Protein AF-A0A453IQ39-F1 (afdb_monomer_lite)

Secondary structure (DSSP, 8-state):
----------------------PPPPPPPP--------------PPPPPPPPPPHHHHHHHHTS-------------TTSS-----HHHHHHHTTS--SSHHHHHHHHHHHHHHHHHHHHS-HHHHHHHHHH-HHHHHHHHHHHHHSPPTTTSS---SS-----SSSSHHHHHHHHHHHHHHHH-SS-TTPPTTTSPPHHHHHHHHHHTTTT-HHHHHHHHHHHTTT-HHHHHHHHHHHHHH-TTHHHHHHHHHHHHHHHHHHHHHHHHHHHHHHHS--S-HHHHHHHHHHT--

Foldseek 3Di:
DDDDDDDDDDDDDDDDDDDDDDDDDDDDDDPPPPPPDDPDDDDDDDDDPDPDAPLLVVVVVVPDDPPPDDDDDPDDDPPLQAAADDLQLQCLQQVNDDPPLVVSQVNLVSLLVSLVVLLPDQLLVVVVSLQPPVRVLNNLVRCLRNHDFPPNDPDCDPDNDRVRSHPCVVVSVVSSLSSLLSLLDQDDDPHDVPSGDDLVVSLVSCVVSVSPALSSLVSLCRHQCPPPVPSNVVSVVSNCVSPVCSVVVCVVSVVVVVVVVVVVVVVVVVVVCVVVDPDPCPVVVVVVVVVVVD

Organism: Aegilops tauschii subsp. strangulata (NCBI:txid200361)

InterPro domains:
  IPR052586 Activating signal cointegrator 1 complex subunit 2 [PTHR21494] (29-294)

pLDDT: mean 71.98, std 23.49, range [29.92, 97.69]

Radius of gyration: 32.04 Å; chains: 1; bounding box: 100×38×101 Å

Sequence (294 aa):
MSSAPPAHQSKPSYQRRPPNSGPRQQPPPQQHQQQRYVPKSAAPSAPKPSPPPPLTTALRSSAAPSASGAGSSSGGGAADGFVFYLPHDEAVAAGLGGLDAQESQAVVDLLNDALASLLRAKPREFWRQVAQNASLHAFLDSYLQFRHRWYDLPHRGPKGTVAGLVVGELELCRRVFMVLYRISSNKDPGSGPGESLSTKEHTALLQEKRLLDLPKLLDICAIYGHDNGELTSSLVTNAIVVQPNLLDGINTVLPQFLDIFHTMQDRCMDSLQVLSSPGPNVSGHTQLQKDFSE

Structure (mmCIF, N/CA/C/O backbone):
data_AF-A0A453IQ39-F1
#
_entry.id   AF-A0A453IQ39-F1
#
loop_
_atom_site.group_PDB
_atom_site.id
_atom_site.type_symbol
_atom_site.label_atom_id
_atom_site.label_alt_id
_atom_site.label_comp_id
_atom_site.label_asym_id
_atom_site.label_entity_id
_atom_site.label_seq_id
_atom_site.pdbx_PDB_ins_code
_atom_site.Cartn_x
_atom_site.Cartn_y
_atom_site.Cartn_z
_atom_site.occupancy
_atom_site.B_iso_or_equiv
_atom_site.auth_seq_id
_atom_site.auth_comp_id
_atom_site.auth_asym_id
_atom_site.auth_atom_id
_atom_site.pdbx_PDB_model_num
ATOM 1 N N . MET A 1 1 ? -55.364 -2.284 -46.562 1.00 36.66 1 MET A N 1
ATOM 2 C CA . MET A 1 1 ? -56.033 -2.539 -47.857 1.00 36.66 1 MET A CA 1
ATOM 3 C C . MET A 1 1 ? -54.961 -2.285 -48.917 1.00 36.66 1 MET A C 1
ATOM 5 O O . MET A 1 1 ? -54.386 -1.210 -48.870 1.00 36.66 1 MET A O 1
ATOM 9 N N . SER A 1 2 ? -54.391 -3.309 -49.566 1.00 36.09 2 SER A N 1
ATOM 10 C CA . SER A 1 2 ? -54.941 -4.044 -50.735 1.00 36.09 2 SER A CA 1
ATOM 11 C C . SER A 1 2 ? -54.769 -3.231 -52.035 1.00 36.09 2 SER A C 1
ATOM 13 O O . SER A 1 2 ? -55.223 -2.096 -52.049 1.00 36.09 2 SER A O 1
ATOM 15 N N . SER A 1 3 ? -54.164 -3.697 -53.142 1.00 35.47 3 SER A N 1
ATOM 16 C CA . SER A 1 3 ? -53.503 -4.983 -53.493 1.00 35.47 3 SER A CA 1
ATOM 17 C C . SER A 1 3 ? -52.546 -4.796 -54.713 1.00 35.47 3 SER A C 1
ATOM 19 O O . SER A 1 3 ? -52.416 -3.684 -55.213 1.00 35.47 3 SER A O 1
ATOM 21 N N . ALA A 1 4 ? -51.907 -5.868 -55.214 1.00 35.62 4 ALA A N 1
ATOM 22 C CA . ALA A 1 4 ? -51.104 -5.955 -56.465 1.00 35.62 4 ALA A CA 1
ATOM 23 C C . ALA A 1 4 ? -51.461 -7.263 -57.239 1.00 35.62 4 ALA A C 1
ATOM 25 O O . ALA A 1 4 ? -52.259 -8.022 -56.675 1.00 35.62 4 ALA A O 1
ATOM 26 N N . PRO A 1 5 ? -50.888 -7.642 -58.423 1.00 65.94 5 PRO A N 1
ATOM 27 C CA . PRO A 1 5 ? -50.048 -6.944 -59.431 1.00 65.94 5 PRO A CA 1
ATOM 28 C C . PRO A 1 5 ? -50.929 -6.562 -60.670 1.00 65.94 5 PRO A C 1
ATOM 30 O O . PRO A 1 5 ? -51.949 -5.950 -60.351 1.00 65.94 5 PRO A O 1
ATOM 33 N N . PRO A 1 6 ? -50.709 -6.851 -62.002 1.00 50.41 6 PRO A N 1
ATOM 34 C CA . PRO A 1 6 ? -49.596 -7.406 -62.851 1.00 50.41 6 PRO A CA 1
ATOM 35 C C . PRO A 1 6 ? -48.625 -6.312 -63.392 1.00 50.41 6 PRO A C 1
ATOM 37 O O . PRO A 1 6 ? -48.789 -5.157 -63.023 1.00 50.41 6 PRO A O 1
ATOM 40 N N . ALA A 1 7 ? -47.565 -6.496 -64.214 1.00 36.59 7 ALA A N 1
ATOM 41 C CA . ALA A 1 7 ? -46.869 -7.618 -64.904 1.00 36.59 7 ALA A CA 1
ATOM 42 C C . ALA A 1 7 ? -47.339 -8.132 -66.307 1.00 36.59 7 ALA A C 1
ATOM 44 O O . ALA A 1 7 ? -48.332 -8.843 -66.362 1.00 36.59 7 ALA A O 1
ATOM 45 N N . HIS A 1 8 ? -46.555 -7.905 -67.397 1.00 36.84 8 HIS A N 1
ATOM 46 C CA . HIS A 1 8 ? -46.062 -8.915 -68.395 1.00 36.84 8 HIS A CA 1
ATOM 47 C C . HIS A 1 8 ? -45.212 -8.336 -69.582 1.00 36.84 8 HIS A C 1
ATOM 49 O O . HIS A 1 8 ? -45.652 -7.415 -70.252 1.00 36.84 8 HIS A O 1
ATOM 55 N N . GLN A 1 9 ? -44.035 -8.949 -69.846 1.00 32.31 9 GLN A N 1
ATOM 56 C CA . GLN A 1 9 ? -43.282 -9.191 -71.124 1.00 32.31 9 GLN A CA 1
ATOM 57 C C . GLN A 1 9 ? -43.114 -8.080 -72.212 1.00 32.31 9 GLN A C 1
ATOM 59 O O . GLN A 1 9 ? -44.055 -7.416 -72.614 1.00 32.31 9 GLN A O 1
ATOM 64 N N . SER A 1 10 ? -41.932 -7.891 -72.837 1.00 32.81 10 SER A N 1
ATOM 65 C CA . SER A 1 10 ? -41.292 -8.851 -73.780 1.00 32.81 10 SER A CA 1
ATOM 66 C C . SER A 1 10 ? -39.769 -8.635 -74.018 1.00 32.81 10 SER A C 1
ATOM 68 O O . SER A 1 10 ? -39.195 -7.644 -73.579 1.00 32.81 10 SER A O 1
ATOM 70 N N . LYS A 1 11 ? -39.111 -9.577 -74.724 1.00 34.06 11 LYS A N 1
ATOM 71 C CA . LYS A 1 11 ? -37.690 -9.581 -75.195 1.00 34.06 11 LYS A CA 1
ATOM 72 C C . LYS A 1 11 ? -37.664 -9.888 -76.727 1.00 34.06 11 LYS A C 1
ATOM 74 O O . LYS A 1 11 ? -38.763 -10.013 -77.264 1.00 34.06 11 LYS A O 1
ATOM 79 N N . PRO A 1 12 ? -36.533 -10.185 -77.429 1.00 46.66 12 PRO A N 1
ATOM 80 C CA . PRO A 1 12 ? -35.090 -9.986 -77.165 1.00 46.66 12 PRO A CA 1
ATOM 81 C C . PRO A 1 12 ? -34.305 -9.359 -78.363 1.00 46.66 12 PRO A C 1
ATOM 83 O O . PRO A 1 12 ? -34.857 -9.125 -79.432 1.00 46.66 12 PRO A O 1
ATOM 86 N N . SER A 1 13 ? -32.977 -9.210 -78.241 1.00 32.03 13 SER A N 1
ATOM 87 C CA . SER A 1 13 ? -32.034 -9.145 -79.383 1.00 32.03 13 SER A CA 1
ATOM 88 C C . SER A 1 13 ? -30.662 -9.760 -79.011 1.00 32.03 13 SER A C 1
ATOM 90 O O . SER A 1 13 ? -30.401 -10.015 -77.834 1.00 32.03 13 SER A O 1
ATOM 92 N N . TYR A 1 14 ? -29.830 -10.125 -80.000 1.00 33.34 14 TYR A N 1
ATOM 93 C CA . TYR A 1 14 ? -28.751 -11.130 -79.860 1.00 33.34 14 TYR A CA 1
ATOM 94 C C . TYR A 1 14 ? -27.310 -10.592 -80.026 1.00 33.34 14 TYR A C 1
ATOM 96 O O . TYR A 1 14 ? -27.066 -9.768 -80.894 1.00 33.34 14 TYR A O 1
ATOM 104 N N . GLN A 1 15 ? -26.369 -11.213 -79.285 1.00 34.09 15 GLN A N 1
ATOM 105 C CA . GLN A 1 15 ? -24.929 -11.453 -79.587 1.00 34.09 15 GLN A CA 1
ATOM 106 C C . GLN A 1 15 ? -24.027 -10.255 -79.990 1.00 34.09 15 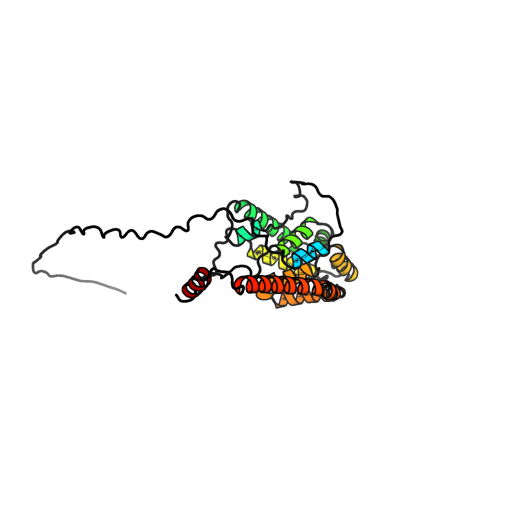GLN A C 1
ATOM 108 O O . GLN A 1 15 ? -24.250 -9.577 -80.980 1.00 34.09 15 GLN A O 1
ATOM 113 N N . ARG A 1 16 ? -22.858 -10.060 -79.356 1.00 31.62 16 ARG A N 1
ATOM 114 C CA . ARG A 1 16 ? -21.669 -10.935 -79.510 1.00 31.62 16 ARG A CA 1
ATOM 115 C C . ARG A 1 16 ? -20.682 -10.868 -78.325 1.00 31.62 16 ARG A C 1
ATOM 117 O O . ARG A 1 16 ? -20.545 -9.842 -77.673 1.00 31.62 16 ARG A O 1
ATOM 124 N N . ARG A 1 17 ? -19.923 -11.958 -78.135 1.00 38.53 17 ARG A N 1
ATOM 125 C CA . ARG A 1 17 ? -18.624 -12.015 -77.419 1.00 38.53 17 ARG A CA 1
ATOM 126 C C . ARG A 1 17 ? -17.484 -11.687 -78.405 1.00 38.53 17 ARG A C 1
ATOM 128 O O . ARG A 1 17 ? -17.660 -11.939 -79.598 1.00 38.53 17 ARG A O 1
ATOM 135 N N . PRO A 1 18 ? -16.331 -11.165 -77.945 1.00 45.03 18 PRO A N 1
ATOM 136 C CA . PRO A 1 18 ? -15.173 -12.042 -77.690 1.00 45.03 18 PRO A CA 1
ATOM 137 C C . PRO A 1 18 ? -14.398 -11.613 -76.407 1.00 45.03 18 PRO A C 1
ATOM 139 O O . PRO A 1 18 ? -15.027 -11.044 -75.520 1.00 45.03 18 PRO A O 1
ATOM 142 N N . PRO A 1 19 ? -13.139 -12.038 -76.171 1.00 42.31 19 PRO A N 1
ATOM 143 C CA . PRO A 1 19 ? -12.865 -13.359 -75.615 1.00 42.31 19 PRO A CA 1
ATOM 144 C C . PRO A 1 19 ? -12.122 -13.317 -74.261 1.00 42.31 19 PRO A C 1
ATOM 146 O O . PRO A 1 19 ? -11.561 -12.305 -73.858 1.00 42.31 19 PRO A O 1
ATOM 149 N N . ASN A 1 20 ? -12.091 -14.461 -73.574 1.00 35.47 20 ASN A N 1
ATOM 150 C CA . ASN A 1 20 ? -11.310 -14.665 -72.351 1.00 35.47 20 ASN A CA 1
ATOM 151 C C . ASN A 1 20 ? -9.856 -15.054 -72.689 1.00 35.47 20 ASN A C 1
ATOM 153 O O . ASN A 1 20 ? -9.650 -15.891 -73.567 1.00 35.47 20 ASN A O 1
ATOM 157 N N . SER A 1 21 ? -8.870 -14.525 -71.959 1.00 35.72 21 SER A N 1
ATOM 158 C CA . SER A 1 21 ? -7.456 -14.919 -72.056 1.00 35.72 21 SER A CA 1
ATOM 159 C C . SER A 1 21 ? -6.903 -15.273 -70.674 1.00 35.72 21 SER A C 1
ATOM 161 O O . SER A 1 21 ? -6.873 -14.424 -69.785 1.00 35.72 21 SER A O 1
ATOM 163 N N . GLY A 1 22 ? -6.472 -16.527 -70.502 1.00 38.03 22 GLY A N 1
ATOM 164 C CA . GLY A 1 22 ? -5.936 -17.048 -69.239 1.00 38.03 22 GLY A CA 1
ATOM 165 C C . GLY A 1 22 ? -4.571 -16.464 -68.829 1.00 38.03 22 GLY A C 1
ATOM 166 O O . GLY A 1 22 ? -3.961 -15.703 -69.584 1.00 38.03 22 GLY A O 1
ATOM 167 N N . PRO A 1 23 ? -4.077 -16.817 -67.628 1.00 35.88 23 PRO A N 1
ATOM 168 C CA . PRO A 1 23 ? -2.923 -16.166 -67.016 1.00 35.88 23 PRO A CA 1
ATOM 169 C C . PRO A 1 23 ? -1.618 -16.463 -67.762 1.00 35.88 23 PRO A C 1
ATOM 171 O O . PRO A 1 23 ? -1.216 -17.617 -67.917 1.00 35.88 23 PRO A O 1
ATOM 174 N N . ARG A 1 24 ? -0.908 -15.405 -68.167 1.00 33.94 24 ARG A N 1
ATOM 175 C CA . ARG A 1 24 ? 0.459 -15.502 -68.688 1.00 33.94 24 ARG A CA 1
ATOM 176 C C . ARG A 1 24 ? 1.442 -15.450 -67.519 1.00 33.94 24 ARG A C 1
ATOM 178 O O . ARG A 1 24 ? 1.415 -14.505 -66.736 1.00 33.94 24 ARG A O 1
ATOM 185 N N . GLN A 1 25 ? 2.292 -16.467 -67.408 1.00 36.50 25 GLN A N 1
ATOM 186 C CA . GLN A 1 25 ? 3.293 -16.582 -66.344 1.00 36.50 25 GLN A CA 1
ATOM 187 C C . GLN A 1 25 ? 4.226 -15.360 -66.333 1.00 36.50 25 GLN A C 1
ATOM 189 O O . GLN A 1 25 ? 4.770 -14.981 -67.372 1.00 36.50 25 GLN A O 1
ATOM 194 N N . GLN A 1 26 ? 4.420 -14.761 -65.157 1.00 36.81 26 GLN A N 1
ATOM 195 C CA . GLN A 1 26 ? 5.476 -13.777 -64.920 1.00 36.81 26 GLN A CA 1
ATOM 196 C C . GLN A 1 26 ? 6.746 -14.513 -64.456 1.00 36.81 26 GLN A C 1
ATOM 198 O O . GLN A 1 26 ? 6.633 -15.431 -63.640 1.00 36.81 26 GLN A O 1
ATOM 203 N N . PRO A 1 27 ? 7.945 -14.149 -64.947 1.00 38.34 27 PRO A N 1
ATOM 204 C CA . PRO A 1 27 ? 9.192 -14.670 -64.394 1.00 38.34 27 PRO A CA 1
ATOM 205 C C . PRO A 1 27 ? 9.387 -14.156 -62.954 1.00 38.34 27 PRO A C 1
ATOM 207 O O . PRO A 1 27 ? 8.935 -13.051 -62.638 1.00 38.34 27 PRO A O 1
ATOM 210 N N . PRO A 1 28 ? 10.054 -14.920 -62.071 1.00 38.16 28 PRO A N 1
ATOM 211 C CA . PRO A 1 28 ? 10.249 -14.507 -60.687 1.00 38.16 28 PRO A CA 1
ATOM 212 C C . PRO A 1 28 ? 11.149 -13.260 -60.602 1.00 38.16 28 PRO A C 1
ATOM 214 O O . PRO A 1 28 ? 12.159 -13.194 -61.309 1.00 38.16 28 PRO A O 1
ATOM 217 N N . PRO A 1 29 ? 10.840 -12.285 -59.725 1.00 36.44 29 PRO A N 1
ATOM 218 C CA . PRO A 1 29 ? 11.748 -11.177 -59.459 1.00 36.44 29 PRO A CA 1
ATOM 219 C C . PRO A 1 29 ? 13.047 -11.711 -58.846 1.00 36.44 29 PRO A C 1
ATOM 221 O O . PRO A 1 29 ? 13.029 -12.549 -57.941 1.00 36.44 29 PRO A O 1
ATOM 224 N N . GLN A 1 30 ? 14.185 -11.231 -59.348 1.00 33.25 30 GLN A N 1
ATOM 225 C CA . GLN A 1 30 ? 15.499 -11.672 -58.889 1.00 33.25 30 GLN A CA 1
ATOM 226 C C . GLN A 1 30 ? 15.701 -11.319 -57.412 1.00 33.25 30 GLN A C 1
ATOM 228 O O . GLN A 1 30 ? 15.644 -10.146 -57.033 1.00 33.25 30 GLN A O 1
ATOM 233 N N . GLN A 1 31 ? 15.988 -12.336 -56.595 1.00 32.22 31 GLN A N 1
ATOM 234 C CA . GLN A 1 31 ? 16.391 -12.162 -55.202 1.00 32.22 31 GLN A CA 1
ATOM 235 C C . GLN A 1 31 ? 17.711 -11.389 -55.141 1.00 32.22 31 GLN A C 1
ATOM 237 O O . GLN A 1 31 ? 18.795 -11.969 -55.206 1.00 32.22 31 GLN A O 1
ATOM 242 N N . HIS A 1 32 ? 17.622 -10.071 -54.978 1.00 34.25 32 HIS A N 1
ATOM 243 C CA . HIS A 1 32 ? 18.750 -9.295 -54.495 1.00 34.25 32 HIS A CA 1
ATOM 244 C C . HIS A 1 32 ? 19.046 -9.778 -53.078 1.00 34.25 32 HIS A C 1
ATOM 246 O O . HIS A 1 32 ? 18.233 -9.593 -52.171 1.00 34.25 32 HIS A O 1
ATOM 252 N N . GLN A 1 33 ? 20.198 -10.424 -52.900 1.00 33.38 33 GLN A N 1
ATOM 253 C CA . GLN A 1 33 ? 20.691 -10.818 -51.588 1.00 33.38 33 GLN A CA 1
ATOM 254 C C . GLN A 1 33 ? 21.065 -9.561 -50.799 1.00 33.38 33 GLN A C 1
ATOM 256 O O . GLN A 1 33 ? 22.229 -9.172 -50.727 1.00 33.38 33 GLN A O 1
ATOM 261 N N . GLN A 1 34 ? 20.065 -8.932 -50.180 1.00 33.59 34 GLN A N 1
ATOM 262 C CA . GLN A 1 34 ? 20.292 -8.073 -49.030 1.00 33.59 34 GLN A CA 1
ATOM 263 C C . GLN A 1 34 ? 20.933 -8.950 -47.955 1.00 33.59 34 GLN A C 1
ATOM 265 O O . GLN A 1 34 ? 20.247 -9.699 -47.255 1.00 33.59 34 GLN A O 1
ATOM 270 N N . GLN A 1 35 ? 22.262 -8.897 -47.858 1.00 36.91 35 GLN A N 1
ATOM 271 C CA . GLN A 1 35 ? 22.986 -9.495 -46.749 1.00 36.91 35 GLN A CA 1
ATOM 272 C C . GLN A 1 35 ? 22.551 -8.755 -45.487 1.00 36.91 35 GLN A C 1
ATOM 274 O O . GLN A 1 35 ? 23.057 -7.679 -45.177 1.00 36.91 35 GLN A O 1
ATOM 279 N N . ARG A 1 36 ? 21.558 -9.317 -44.788 1.00 29.92 36 ARG A N 1
ATOM 280 C CA . ARG A 1 36 ? 21.126 -8.845 -43.476 1.00 29.92 36 ARG A CA 1
ATOM 281 C C . ARG A 1 36 ? 22.369 -8.793 -42.601 1.00 29.92 36 ARG A C 1
ATOM 283 O O . ARG A 1 36 ? 22.939 -9.840 -42.302 1.00 29.92 36 ARG A O 1
ATOM 290 N N . TYR A 1 37 ? 22.787 -7.587 -42.233 1.00 30.19 37 TYR A N 1
ATOM 291 C CA . TYR A 1 37 ? 23.970 -7.378 -41.414 1.00 30.19 37 TYR A CA 1
ATOM 292 C C . TYR A 1 37 ? 23.742 -8.052 -40.059 1.00 30.19 37 TYR A C 1
ATOM 294 O O . TYR A 1 37 ? 22.970 -7.564 -39.237 1.00 30.19 37 TYR A O 1
ATOM 302 N N . VAL A 1 38 ? 24.354 -9.219 -39.859 1.00 33.31 38 VAL A N 1
ATOM 303 C CA . VAL A 1 38 ? 24.357 -9.918 -38.574 1.00 33.31 38 VAL A CA 1
ATOM 304 C C . VAL A 1 38 ? 25.499 -9.316 -37.762 1.00 33.31 38 VAL A C 1
ATOM 306 O O . VAL A 1 38 ? 26.654 -9.492 -38.162 1.00 33.31 38 VAL A O 1
ATOM 309 N N . PRO A 1 39 ? 25.235 -8.620 -36.639 1.00 33.00 39 PRO A N 1
ATOM 310 C CA . PRO A 1 39 ? 26.299 -8.154 -35.765 1.00 33.00 39 PRO A CA 1
ATOM 311 C C . PRO A 1 39 ? 27.098 -9.366 -35.288 1.00 33.00 39 PRO A C 1
ATOM 313 O O . PRO A 1 39 ? 26.569 -10.252 -34.613 1.00 33.00 39 PRO A O 1
ATOM 316 N N . LYS A 1 40 ? 28.366 -9.440 -35.698 1.00 30.77 40 LYS A N 1
ATOM 317 C CA . LYS A 1 40 ? 29.249 -10.564 -35.379 1.00 30.77 40 LYS A CA 1
ATOM 318 C C . LYS A 1 40 ? 29.400 -10.641 -33.862 1.00 30.77 40 LYS A C 1
ATOM 320 O O . LYS A 1 40 ? 29.900 -9.694 -33.261 1.00 30.77 40 LYS A O 1
ATOM 325 N N . SER A 1 41 ? 28.936 -11.739 -33.265 1.00 35.22 41 SER A N 1
ATOM 326 C CA . SER A 1 41 ? 28.783 -11.876 -31.815 1.00 35.22 41 SER A CA 1
ATOM 327 C C . SER A 1 41 ? 3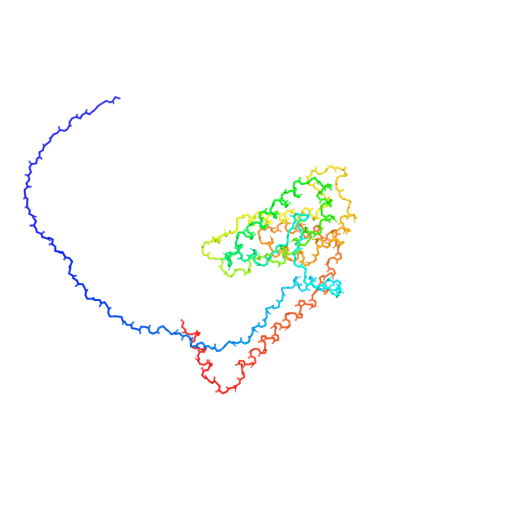0.063 -11.502 -31.071 1.00 35.22 41 SER A C 1
ATOM 329 O O . SER A 1 41 ? 31.072 -12.202 -31.161 1.00 35.22 41 SER A O 1
ATOM 331 N N . ALA A 1 42 ? 30.009 -10.400 -30.322 1.00 36.56 42 ALA A N 1
ATOM 332 C CA . ALA A 1 42 ? 31.018 -10.102 -29.322 1.00 36.56 42 ALA A CA 1
ATOM 333 C C . ALA A 1 42 ? 30.989 -11.196 -28.242 1.00 36.56 42 ALA A C 1
ATOM 335 O O . ALA A 1 42 ? 29.926 -11.739 -27.926 1.00 36.56 42 ALA A O 1
ATOM 336 N N . ALA A 1 43 ? 32.156 -11.518 -27.682 1.00 38.75 43 ALA A N 1
ATOM 337 C CA . ALA A 1 43 ? 32.252 -12.407 -26.527 1.00 38.75 43 ALA A CA 1
ATOM 338 C C . ALA A 1 43 ? 31.404 -11.859 -25.358 1.00 38.75 43 ALA A C 1
ATOM 340 O O . ALA A 1 43 ? 31.238 -10.637 -25.268 1.00 38.75 43 ALA A O 1
ATOM 341 N N . PRO A 1 44 ? 30.864 -12.720 -24.471 1.00 35.50 44 PRO A N 1
ATOM 342 C CA . PRO A 1 44 ? 30.002 -12.276 -23.381 1.00 35.50 44 PRO A CA 1
ATOM 343 C C . PRO A 1 44 ? 30.731 -11.253 -22.509 1.00 35.50 44 PRO A C 1
ATOM 345 O O . PRO A 1 44 ? 31.726 -11.565 -21.853 1.00 35.50 44 PRO A O 1
ATOM 348 N N . SER A 1 45 ? 30.232 -10.019 -22.517 1.00 36.16 45 SER A N 1
ATOM 349 C CA . SER A 1 45 ? 30.672 -8.990 -21.587 1.00 36.16 45 SER A CA 1
ATOM 350 C C . SER A 1 45 ? 30.338 -9.417 -20.159 1.00 36.16 45 SER A C 1
ATOM 352 O O . SER A 1 45 ? 29.329 -10.083 -19.912 1.00 36.16 45 SER A O 1
ATOM 354 N N . ALA A 1 46 ? 31.205 -9.042 -19.214 1.00 44.03 46 ALA A N 1
ATOM 355 C CA . ALA A 1 46 ? 30.981 -9.291 -17.794 1.00 44.03 46 ALA A CA 1
ATOM 356 C C . ALA A 1 46 ? 29.586 -8.783 -17.370 1.00 44.03 46 ALA A C 1
ATOM 358 O O . ALA A 1 46 ? 29.122 -7.777 -17.924 1.00 44.03 46 ALA A O 1
ATOM 359 N N . PRO A 1 47 ? 28.910 -9.454 -16.416 1.00 34.06 47 PRO A N 1
ATOM 360 C CA . PRO A 1 47 ? 27.564 -9.075 -16.006 1.00 34.06 47 PRO A CA 1
ATOM 361 C C . PRO A 1 47 ? 27.542 -7.598 -15.617 1.00 34.06 47 PRO A C 1
ATOM 363 O O . PRO A 1 47 ? 28.290 -7.168 -14.737 1.00 34.06 47 PRO A O 1
ATOM 366 N N . LYS A 1 48 ? 26.691 -6.815 -16.295 1.00 38.66 48 LYS A N 1
ATOM 367 C CA . LYS A 1 48 ? 26.459 -5.418 -15.919 1.00 38.66 48 LYS A CA 1
ATOM 368 C C . LYS A 1 48 ? 26.056 -5.396 -14.440 1.00 38.66 48 LYS A C 1
ATOM 370 O O . LYS A 1 48 ? 25.211 -6.213 -14.064 1.00 38.66 48 LYS A O 1
ATOM 375 N N . PRO A 1 49 ? 26.609 -4.491 -13.612 1.00 37.19 49 PRO A N 1
ATOM 376 C CA . PRO A 1 49 ? 26.127 -4.340 -12.249 1.00 37.19 49 PRO A CA 1
ATOM 377 C C . PRO A 1 49 ? 24.624 -4.060 -12.304 1.00 37.19 49 PRO A C 1
ATOM 379 O O . PRO A 1 49 ? 24.172 -3.232 -13.100 1.00 37.19 49 PRO A O 1
ATOM 382 N N . SER A 1 50 ? 23.857 -4.786 -11.492 1.00 43.84 50 SER A N 1
ATOM 383 C CA . SER A 1 50 ? 22.417 -4.574 -11.364 1.00 43.84 50 SER A CA 1
ATOM 384 C C . SER A 1 50 ? 22.137 -3.100 -11.044 1.00 43.84 50 SER A C 1
ATOM 386 O O . SER A 1 50 ? 22.919 -2.496 -10.298 1.00 43.84 50 SER A O 1
ATOM 388 N N . PRO A 1 51 ? 21.051 -2.506 -11.576 1.00 49.41 51 PRO A N 1
ATOM 389 C CA . PRO A 1 51 ? 20.685 -1.142 -11.215 1.00 49.41 51 PRO A CA 1
ATOM 390 C C . PRO A 1 51 ? 20.558 -1.025 -9.686 1.00 49.41 51 PRO A C 1
ATOM 392 O O . PRO A 1 51 ? 20.158 -1.997 -9.036 1.00 49.41 51 PRO A O 1
ATOM 395 N N . PRO A 1 52 ? 20.923 0.127 -9.092 1.00 53.94 52 PRO A N 1
ATOM 396 C CA . PRO A 1 52 ? 20.749 0.325 -7.659 1.00 53.94 52 PRO A CA 1
ATOM 397 C C . PRO A 1 52 ? 19.265 0.143 -7.296 1.00 53.94 52 PRO A C 1
ATOM 399 O O . PRO A 1 52 ? 18.400 0.555 -8.075 1.00 53.94 52 PRO A O 1
ATOM 402 N N . PRO A 1 53 ? 18.950 -0.479 -6.145 1.00 60.06 53 PRO A N 1
ATOM 403 C CA . PRO A 1 53 ? 17.566 -0.675 -5.734 1.00 60.06 53 PRO A CA 1
ATOM 404 C C . PRO A 1 53 ? 16.859 0.681 -5.575 1.00 60.06 53 PRO A C 1
ATOM 406 O O . PRO A 1 53 ? 17.503 1.658 -5.180 1.00 60.06 53 PRO A O 1
ATOM 409 N N . PRO A 1 54 ? 15.544 0.766 -5.850 1.00 66.38 54 PRO A N 1
ATOM 410 C CA . PRO A 1 54 ? 14.809 2.018 -5.718 1.00 66.38 54 PRO A CA 1
ATOM 411 C C . PRO A 1 54 ? 14.857 2.524 -4.273 1.00 66.38 54 PRO A C 1
ATOM 413 O O . PRO A 1 54 ? 14.927 1.740 -3.324 1.00 66.38 54 PRO A O 1
ATOM 416 N N . LEU A 1 55 ? 14.792 3.846 -4.108 1.00 66.00 55 LEU A N 1
ATOM 417 C CA . LEU A 1 55 ? 15.004 4.548 -2.835 1.00 66.00 55 LEU A CA 1
ATOM 418 C C . LEU A 1 55 ? 14.221 3.933 -1.663 1.00 66.00 55 LEU A C 1
ATOM 420 O O . LEU A 1 55 ? 14.792 3.673 -0.608 1.00 66.00 55 LEU A O 1
ATOM 424 N N . THR A 1 56 ? 12.944 3.599 -1.851 1.00 70.19 56 THR A N 1
ATOM 425 C CA . THR A 1 56 ? 12.117 2.985 -0.800 1.00 70.19 56 THR A CA 1
ATOM 426 C C . THR A 1 56 ? 12.555 1.567 -0.418 1.00 70.19 56 THR A C 1
ATOM 428 O O . THR A 1 56 ? 12.418 1.195 0.744 1.00 70.19 56 THR A O 1
ATOM 431 N N . THR A 1 57 ? 13.191 0.805 -1.317 1.00 75.25 57 THR A N 1
ATOM 432 C CA . THR A 1 57 ? 13.854 -0.471 -0.977 1.00 75.25 57 THR A CA 1
ATOM 433 C C . THR A 1 57 ? 15.114 -0.252 -0.136 1.00 75.25 57 THR A C 1
ATOM 435 O O . THR A 1 57 ? 15.325 -0.970 0.840 1.00 75.25 57 THR A O 1
ATOM 438 N N . ALA A 1 58 ? 15.939 0.752 -0.456 1.00 66.81 58 ALA A N 1
ATOM 439 C CA . ALA A 1 58 ? 17.102 1.092 0.371 1.00 66.81 58 ALA A CA 1
ATOM 440 C C . ALA A 1 58 ? 16.677 1.500 1.796 1.00 66.81 58 ALA A C 1
ATOM 442 O O . ALA A 1 58 ? 17.272 1.056 2.780 1.00 66.81 58 ALA A O 1
ATOM 443 N N . LEU A 1 59 ? 15.579 2.254 1.909 1.00 72.25 59 LEU A N 1
ATOM 444 C CA . LEU A 1 59 ? 15.000 2.645 3.193 1.00 72.25 59 LEU A CA 1
ATOM 445 C C . LEU A 1 59 ? 14.458 1.458 3.997 1.00 72.25 59 LEU A C 1
ATOM 447 O O . LEU A 1 59 ? 14.775 1.359 5.184 1.00 72.25 59 LEU A O 1
ATOM 451 N N . ARG A 1 60 ? 13.723 0.531 3.360 1.00 76.31 60 ARG A N 1
ATOM 452 C CA . ARG A 1 60 ? 13.273 -0.733 3.983 1.00 76.31 60 ARG A CA 1
ATOM 453 C C . ARG A 1 60 ? 14.452 -1.497 4.598 1.00 76.31 60 ARG A C 1
ATOM 455 O O . ARG A 1 60 ? 14.369 -1.904 5.755 1.00 76.31 60 ARG A O 1
ATOM 462 N N . SER A 1 61 ? 15.572 -1.593 3.877 1.00 60.75 61 SER A N 1
ATOM 463 C CA . SER A 1 61 ? 16.809 -2.215 4.372 1.00 60.75 61 SER A CA 1
ATOM 464 C C . SER A 1 61 ? 17.439 -1.457 5.549 1.00 60.75 61 SER A C 1
ATOM 466 O O . SER A 1 61 ? 17.808 -2.079 6.541 1.00 60.75 61 SER A O 1
ATOM 468 N N . SER A 1 62 ? 17.535 -0.123 5.488 1.00 54.84 62 SER A N 1
ATOM 469 C CA . SER A 1 62 ? 18.141 0.687 6.565 1.00 54.84 62 SER A CA 1
ATOM 470 C C . SER A 1 62 ? 17.337 0.710 7.874 1.00 54.84 62 SER A C 1
ATOM 472 O O . SER A 1 62 ? 17.895 0.969 8.937 1.00 54.84 62 SER A O 1
ATOM 474 N N . ALA A 1 63 ? 16.033 0.417 7.813 1.00 49.69 63 ALA A N 1
ATOM 475 C CA . ALA A 1 63 ? 15.150 0.364 8.975 1.00 49.69 63 ALA A CA 1
ATOM 476 C C . ALA A 1 63 ? 15.104 -1.022 9.652 1.00 49.69 63 ALA A C 1
ATOM 478 O O . ALA A 1 63 ? 14.426 -1.183 10.676 1.00 49.69 63 ALA A O 1
ATOM 479 N N . ALA A 1 64 ? 15.757 -2.044 9.094 1.00 36.09 64 ALA A N 1
ATOM 480 C CA . ALA A 1 64 ? 15.809 -3.379 9.683 1.00 36.09 64 ALA A CA 1
ATOM 481 C C . ALA A 1 64 ? 16.871 -3.449 10.802 1.00 36.09 64 ALA A C 1
ATOM 483 O O . ALA A 1 64 ? 18.008 -3.027 10.586 1.00 36.09 64 ALA A O 1
ATOM 484 N N . PRO A 1 65 ? 16.561 -3.998 11.994 1.00 32.72 65 PRO A N 1
ATOM 485 C CA . PRO A 1 65 ? 17.600 -4.340 12.961 1.00 32.72 65 PRO A CA 1
ATOM 486 C C . PRO A 1 65 ? 18.479 -5.466 12.395 1.00 32.72 65 PRO A C 1
ATOM 488 O O . PRO A 1 65 ? 17.976 -6.361 11.716 1.00 32.72 65 PRO A O 1
ATOM 491 N N . SER A 1 66 ? 19.782 -5.440 12.691 1.00 32.75 66 SER A N 1
ATOM 492 C CA . SER A 1 66 ? 20.787 -6.356 12.127 1.00 32.75 66 SER A CA 1
ATOM 493 C C . SER A 1 66 ? 20.614 -7.820 12.567 1.00 32.75 66 SER A C 1
ATOM 495 O O . SER A 1 66 ? 21.354 -8.326 13.410 1.00 32.75 66 SER A O 1
ATOM 497 N N . ALA A 1 67 ? 19.651 -8.521 11.972 1.00 33.31 67 ALA A N 1
ATOM 498 C CA . ALA A 1 67 ? 19.411 -9.947 12.160 1.00 33.31 67 ALA A CA 1
ATOM 499 C C . ALA A 1 67 ? 20.431 -10.783 11.364 1.00 33.31 67 ALA A C 1
ATOM 501 O O . ALA A 1 67 ? 20.173 -11.244 10.251 1.00 33.31 67 ALA A O 1
ATOM 502 N N . SER A 1 68 ? 21.624 -10.971 11.931 1.00 34.16 68 SER A N 1
ATOM 503 C CA . SER A 1 68 ? 22.674 -11.803 11.341 1.00 34.16 68 SER A CA 1
ATOM 504 C C . SER A 1 68 ? 22.325 -13.296 11.423 1.00 34.16 68 SER A C 1
ATOM 506 O O . SER A 1 68 ? 22.679 -13.966 12.394 1.00 34.16 68 SER A O 1
ATOM 508 N N . GLY A 1 69 ? 21.666 -13.823 10.389 1.00 39.66 69 GLY A N 1
ATOM 509 C CA . GLY A 1 69 ? 21.506 -15.265 10.179 1.00 39.66 69 GLY A CA 1
ATOM 510 C C . GLY A 1 69 ? 20.098 -15.694 9.776 1.00 39.66 69 GLY A C 1
ATOM 511 O O . GLY A 1 69 ? 19.253 -15.944 10.628 1.00 39.66 69 GLY A O 1
ATOM 512 N N . ALA A 1 70 ? 19.891 -15.889 8.474 1.00 32.09 70 ALA A N 1
ATOM 513 C CA . ALA A 1 70 ? 18.790 -16.676 7.931 1.00 32.09 70 ALA A CA 1
ATOM 514 C C . ALA A 1 70 ? 19.339 -17.564 6.804 1.00 32.09 70 ALA A C 1
ATOM 516 O O . ALA A 1 70 ? 19.797 -17.066 5.776 1.00 32.09 70 ALA A O 1
ATOM 517 N N . GLY A 1 71 ? 19.352 -18.880 7.026 1.00 30.98 71 GLY A N 1
ATOM 518 C CA . GLY A 1 71 ? 19.621 -19.854 5.967 1.00 30.98 71 GLY A CA 1
ATOM 519 C C . GLY A 1 71 ? 18.412 -20.008 5.042 1.00 30.98 71 GLY A C 1
ATOM 520 O O . GLY A 1 71 ? 17.315 -19.561 5.367 1.00 30.98 71 GLY A O 1
ATOM 521 N N . SER A 1 72 ? 18.597 -20.665 3.895 1.00 39.69 72 SER A N 1
ATOM 522 C CA . SER A 1 72 ? 17.492 -20.943 2.970 1.00 39.69 72 SER A CA 1
ATOM 523 C C . SER A 1 72 ? 16.401 -21.786 3.645 1.00 39.69 72 SER A C 1
ATOM 525 O O . SER A 1 72 ? 16.649 -22.924 4.042 1.00 39.69 72 SER A O 1
ATOM 527 N N . SER A 1 73 ? 15.194 -21.228 3.756 1.00 30.86 73 SER A N 1
ATOM 528 C CA . SER A 1 73 ? 13.993 -21.914 4.242 1.00 30.86 73 SER A CA 1
ATOM 529 C C . SER A 1 73 ? 12.911 -21.905 3.159 1.00 30.86 73 SER A C 1
ATOM 531 O O . SER A 1 73 ? 11.998 -21.079 3.155 1.00 30.86 73 SER A O 1
ATOM 533 N N . SER A 1 74 ? 13.035 -22.819 2.202 1.00 39.84 74 SER A N 1
ATOM 534 C CA . SER A 1 74 ? 12.026 -23.042 1.170 1.00 39.84 74 SER A CA 1
ATOM 535 C C . SER A 1 74 ? 10.782 -23.739 1.745 1.00 39.84 74 SER A C 1
ATOM 537 O O . SER A 1 74 ? 10.833 -24.935 2.034 1.00 39.84 74 SER A O 1
ATOM 539 N N . GLY A 1 75 ? 9.658 -23.019 1.829 1.00 34.50 75 GLY A N 1
ATOM 540 C CA . GLY A 1 75 ? 8.309 -23.596 1.932 1.00 34.50 75 GLY A CA 1
ATOM 541 C C . GLY A 1 75 ? 7.531 -23.314 3.227 1.00 34.50 75 GLY A C 1
ATOM 542 O O . GLY A 1 75 ? 8.106 -23.165 4.299 1.00 34.50 75 GLY A O 1
ATOM 543 N N . GLY A 1 76 ? 6.194 -23.309 3.113 1.00 42.69 76 GLY A N 1
ATOM 544 C CA . GLY A 1 76 ? 5.270 -23.436 4.253 1.00 42.69 76 GLY A CA 1
ATOM 545 C C . GLY A 1 76 ? 4.799 -22.137 4.926 1.00 42.69 76 GLY A C 1
ATOM 546 O O . GLY A 1 76 ? 5.074 -21.939 6.102 1.00 42.69 76 GLY A O 1
ATOM 547 N N . GLY A 1 77 ? 4.039 -21.286 4.219 1.00 35.28 77 GLY A N 1
ATOM 548 C CA . GLY A 1 77 ? 3.461 -20.042 4.775 1.00 35.28 77 GLY A CA 1
ATOM 549 C C . GLY A 1 77 ? 1.925 -19.934 4.781 1.00 35.28 77 GLY A C 1
ATOM 550 O O . GLY A 1 77 ? 1.391 -18.930 5.242 1.00 35.28 77 GLY A O 1
ATOM 551 N N . ALA A 1 78 ? 1.194 -20.936 4.281 1.00 41.47 78 ALA A N 1
ATOM 552 C CA . ALA A 1 78 ? -0.246 -20.852 3.983 1.00 41.47 78 ALA A CA 1
ATOM 553 C C . ALA A 1 78 ? -1.188 -20.969 5.211 1.00 41.47 78 ALA A C 1
ATOM 555 O O . ALA A 1 78 ? -2.223 -21.629 5.138 1.00 41.47 78 ALA A O 1
ATOM 556 N N . ALA A 1 79 ? -0.828 -20.359 6.344 1.00 44.78 79 ALA A N 1
ATOM 557 C CA . ALA A 1 79 ? -1.617 -20.381 7.583 1.00 44.78 79 ALA A CA 1
ATOM 558 C C . ALA A 1 79 ? -2.543 -19.157 7.746 1.00 44.78 79 ALA A C 1
ATOM 560 O O . ALA A 1 79 ? -3.666 -19.305 8.218 1.00 44.78 79 ALA A O 1
ATOM 561 N N . ASP A 1 80 ? -2.087 -17.974 7.317 1.00 58.44 80 ASP A N 1
ATOM 562 C CA . ASP A 1 80 ? -2.730 -16.672 7.588 1.00 58.44 80 ASP A CA 1
ATOM 563 C C . ASP A 1 80 ? -3.388 -16.021 6.345 1.00 58.44 80 ASP A C 1
ATOM 565 O O . ASP A 1 80 ? -3.862 -14.884 6.397 1.00 58.44 80 ASP A O 1
ATOM 569 N N . GLY A 1 81 ? -3.451 -16.736 5.218 1.00 84.69 81 GLY A N 1
ATOM 570 C CA . GLY A 1 81 ? -4.245 -16.358 4.039 1.00 84.69 81 GLY A CA 1
ATOM 571 C C . GLY A 1 81 ? -3.632 -15.341 3.065 1.00 84.69 81 GLY A C 1
ATOM 572 O O . GLY A 1 81 ? -4.180 -15.185 1.977 1.00 84.69 81 GLY A O 1
ATOM 573 N N . PHE A 1 82 ? -2.505 -14.696 3.389 1.00 93.38 82 PHE A N 1
ATOM 574 C CA . PHE A 1 82 ? -1.767 -13.838 2.450 1.00 93.38 82 PHE A CA 1
ATOM 575 C C . PHE A 1 82 ? -0.427 -14.459 2.037 1.00 93.38 82 PHE A C 1
ATOM 577 O O . PHE A 1 82 ? 0.171 -15.257 2.760 1.00 93.38 82 PHE A O 1
ATOM 584 N N . VAL A 1 83 ? 0.053 -14.057 0.861 1.00 94.50 83 VAL A N 1
ATOM 585 C CA . VAL A 1 83 ? 1.354 -14.428 0.287 1.00 94.50 83 VAL A CA 1
ATOM 586 C C . VAL A 1 83 ? 2.109 -13.166 -0.132 1.00 94.50 83 VAL A C 1
ATOM 588 O O . VAL A 1 83 ? 1.511 -12.101 -0.274 1.00 94.50 83 VAL A O 1
ATOM 591 N N . PHE A 1 84 ? 3.424 -13.265 -0.326 1.00 93.31 84 PHE A N 1
ATOM 592 C CA . PHE A 1 84 ? 4.197 -12.172 -0.920 1.00 93.31 84 PHE A CA 1
ATOM 593 C C . PHE A 1 84 ? 3.729 -11.913 -2.357 1.00 93.31 84 PHE A C 1
ATOM 595 O O . PHE A 1 84 ? 3.473 -12.864 -3.091 1.00 93.31 84 PHE A O 1
ATOM 602 N N . TYR A 1 85 ? 3.670 -10.643 -2.758 1.00 92.62 85 TYR A N 1
ATOM 603 C CA . TYR A 1 85 ? 3.591 -10.272 -4.173 1.00 92.62 85 TYR A CA 1
ATOM 604 C C . TYR A 1 85 ? 5.020 -10.229 -4.721 1.00 92.62 85 TYR A C 1
ATOM 606 O O . TYR A 1 85 ? 5.891 -9.648 -4.073 1.00 92.62 85 TYR A O 1
ATOM 614 N N . LEU A 1 86 ? 5.302 -10.863 -5.859 1.00 90.62 86 LEU A N 1
ATOM 615 C CA . LEU A 1 86 ? 6.666 -10.985 -6.379 1.00 90.62 86 LEU A CA 1
ATOM 616 C C . LEU A 1 86 ? 6.894 -10.097 -7.615 1.00 90.62 86 LEU A C 1
ATOM 618 O O . LEU A 1 86 ? 5.960 -9.831 -8.371 1.00 90.62 86 LEU A O 1
ATOM 622 N N . PRO A 1 87 ? 8.154 -9.716 -7.917 1.00 85.81 87 PRO A N 1
ATOM 6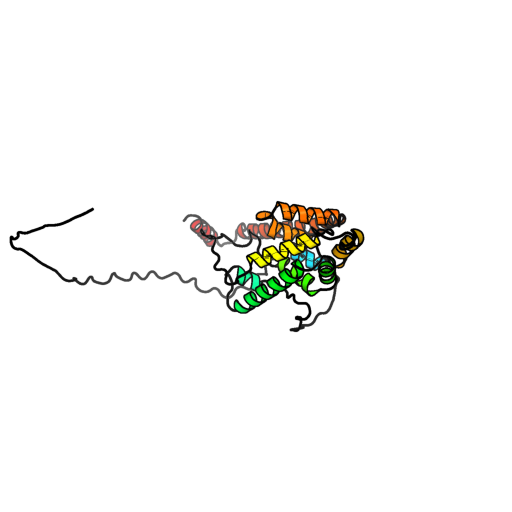23 C CA . PRO A 1 87 ? 8.494 -9.048 -9.177 1.00 85.81 87 PRO A CA 1
ATOM 624 C C . PRO A 1 87 ? 8.087 -9.840 -10.430 1.00 85.81 87 PRO A C 1
ATOM 626 O O . PRO A 1 87 ? 7.923 -9.256 -11.497 1.00 85.81 87 PRO A O 1
ATOM 629 N N . HIS A 1 88 ? 7.943 -11.168 -10.317 1.00 83.06 88 HIS A N 1
ATOM 630 C CA . HIS A 1 88 ? 7.446 -12.002 -11.410 1.00 83.06 88 HIS A CA 1
ATOM 631 C C . HIS A 1 88 ? 5.944 -11.804 -11.643 1.00 83.06 88 HIS A C 1
ATOM 633 O O . HIS A 1 88 ? 5.541 -11.666 -12.794 1.00 83.06 88 HIS A O 1
ATOM 639 N N . ASP A 1 89 ? 5.136 -11.726 -10.581 1.00 83.88 89 ASP A N 1
ATOM 640 C CA . ASP A 1 89 ? 3.684 -11.535 -10.696 1.00 83.88 89 ASP A CA 1
ATOM 641 C C . ASP A 1 89 ? 3.369 -10.220 -11.408 1.00 83.88 89 ASP A C 1
ATOM 643 O O . ASP A 1 89 ? 2.594 -10.194 -12.362 1.00 83.88 89 ASP A O 1
ATOM 647 N N . GLU A 1 90 ? 4.078 -9.154 -11.034 1.00 83.44 90 GLU A N 1
ATOM 648 C CA . GLU A 1 90 ? 3.999 -7.861 -11.710 1.00 83.44 90 GLU A CA 1
ATOM 649 C C . GLU A 1 90 ? 4.479 -7.930 -13.176 1.00 83.44 90 GLU A C 1
ATOM 651 O O . GLU A 1 90 ? 3.872 -7.330 -14.066 1.00 83.44 90 GLU A O 1
ATOM 656 N N . ALA A 1 91 ? 5.547 -8.681 -13.472 1.00 81.94 91 ALA A N 1
ATOM 657 C CA . ALA A 1 91 ? 6.027 -8.853 -14.843 1.00 81.94 91 ALA A CA 1
ATOM 658 C C . ALA A 1 91 ? 5.020 -9.615 -15.728 1.00 81.94 91 ALA A C 1
ATOM 660 O O . ALA A 1 91 ? 4.852 -9.267 -16.899 1.00 81.94 91 ALA A O 1
ATOM 661 N N . VAL A 1 92 ? 4.317 -10.616 -15.188 1.00 81.94 92 VAL A N 1
ATOM 662 C CA . VAL A 1 92 ? 3.226 -11.320 -15.885 1.00 81.94 92 VAL A CA 1
ATOM 663 C C . VAL A 1 92 ? 2.000 -10.412 -16.033 1.00 81.94 92 VAL A C 1
ATOM 665 O O . VAL A 1 92 ? 1.435 -10.329 -17.124 1.00 81.94 92 VAL A O 1
ATOM 668 N N . ALA A 1 93 ? 1.619 -9.676 -14.985 1.00 78.44 93 ALA A N 1
ATOM 669 C CA . ALA A 1 93 ? 0.522 -8.706 -15.010 1.00 78.44 93 ALA A CA 1
ATOM 670 C C . ALA A 1 93 ? 0.722 -7.618 -16.083 1.00 78.44 93 ALA A C 1
ATOM 672 O O . ALA A 1 93 ? -0.217 -7.261 -16.800 1.00 78.44 93 ALA A O 1
ATOM 673 N N . ALA A 1 94 ? 1.960 -7.146 -16.251 1.00 76.06 94 ALA A N 1
ATOM 674 C CA . ALA A 1 94 ? 2.358 -6.203 -17.294 1.00 76.06 94 ALA A CA 1
ATOM 675 C C . ALA A 1 94 ? 2.465 -6.819 -18.709 1.00 76.06 94 ALA A C 1
ATOM 677 O O . ALA A 1 94 ? 2.709 -6.090 -19.672 1.00 76.06 94 ALA A O 1
ATOM 678 N N . GLY A 1 95 ? 2.303 -8.140 -18.860 1.00 73.81 95 GLY A N 1
ATOM 679 C CA . GLY A 1 95 ? 2.463 -8.854 -20.133 1.00 73.81 95 GLY A CA 1
ATOM 680 C C . GLY A 1 95 ? 3.918 -8.984 -20.607 1.00 73.81 95 GLY A C 1
ATOM 681 O O . GLY A 1 95 ? 4.158 -9.185 -21.797 1.00 73.81 95 GLY A O 1
ATOM 682 N N . LEU A 1 96 ? 4.888 -8.843 -19.696 1.00 71.00 96 LEU A N 1
ATOM 683 C CA . LEU A 1 96 ? 6.334 -8.924 -19.952 1.00 71.00 96 LEU A CA 1
ATOM 684 C C . LEU A 1 96 ? 6.937 -10.295 -19.581 1.00 71.00 96 LEU A C 1
ATOM 686 O O . LEU A 1 96 ? 8.051 -10.611 -19.998 1.00 71.00 96 LEU A O 1
ATOM 690 N N . GLY A 1 97 ? 6.201 -11.116 -18.828 1.00 63.88 97 GLY A N 1
ATOM 691 C CA . GLY A 1 97 ? 6.483 -12.526 -18.542 1.00 63.88 97 GLY A CA 1
ATOM 692 C C . GLY A 1 97 ? 5.259 -13.402 -18.830 1.00 63.88 97 GLY A C 1
ATOM 693 O O . GLY A 1 97 ? 4.154 -12.889 -18.979 1.00 63.88 97 GLY A O 1
ATOM 694 N N . GLY A 1 98 ? 5.439 -14.723 -18.931 1.00 60.75 98 GLY A N 1
ATOM 695 C CA . GLY A 1 98 ? 4.324 -15.619 -19.274 1.00 60.75 98 GLY A CA 1
ATOM 696 C C . GLY A 1 98 ? 4.613 -17.121 -19.271 1.00 60.75 98 GLY A C 1
ATOM 697 O O . GLY A 1 98 ? 3.879 -17.861 -19.918 1.00 60.75 98 GLY A O 1
ATOM 698 N N . LEU A 1 99 ? 5.671 -17.579 -18.591 1.00 64.50 99 LEU A N 1
ATOM 699 C CA . LEU A 1 99 ? 5.899 -19.016 -18.374 1.00 64.50 99 LEU A CA 1
ATOM 700 C C . LEU A 1 99 ? 4.967 -19.537 -17.273 1.00 64.50 99 LEU A C 1
ATOM 702 O O . LEU A 1 99 ? 4.235 -20.500 -17.483 1.00 64.50 99 LEU A O 1
ATOM 706 N N . ASP A 1 100 ? 4.917 -18.816 -16.154 1.00 75.38 100 ASP A N 1
ATOM 707 C CA . ASP A 1 100 ? 4.268 -19.249 -14.914 1.00 75.38 100 ASP A CA 1
ATOM 708 C C . ASP A 1 100 ? 2.948 -18.488 -14.663 1.00 75.38 100 ASP A C 1
ATOM 710 O O . ASP A 1 100 ? 2.488 -18.327 -13.536 1.00 75.38 100 ASP A O 1
ATOM 714 N N . ALA A 1 101 ? 2.300 -18.011 -15.735 1.00 82.81 101 ALA A N 1
ATOM 715 C CA . ALA A 1 101 ? 1.161 -17.089 -15.651 1.00 82.81 101 ALA A CA 1
ATOM 716 C C . ALA A 1 101 ? -0.058 -17.641 -14.886 1.00 82.81 101 ALA A C 1
ATOM 718 O O . ALA A 1 101 ? -0.836 -16.874 -14.322 1.00 82.81 101 ALA A O 1
ATOM 719 N N . GLN A 1 102 ? -0.210 -18.967 -14.831 1.00 86.81 102 GLN A N 1
ATOM 720 C CA . GLN A 1 102 ? -1.233 -19.628 -14.019 1.00 86.81 102 GLN A CA 1
ATOM 721 C C . GLN A 1 102 ? -0.951 -19.504 -12.510 1.00 86.81 102 GLN A C 1
ATOM 723 O O . GLN A 1 102 ? -1.891 -19.445 -11.719 1.00 86.81 102 GLN A O 1
ATOM 728 N N . GLU A 1 103 ? 0.320 -19.455 -12.101 1.00 88.38 103 GLU A N 1
ATOM 729 C CA . GLU A 1 103 ? 0.709 -19.292 -10.697 1.00 88.38 103 GLU A CA 1
ATOM 730 C C . GLU A 1 103 ? 0.465 -17.852 -10.240 1.00 88.38 103 GLU A C 1
ATOM 732 O O . GLU A 1 103 ? -0.217 -17.646 -9.238 1.00 88.38 103 GLU A O 1
ATOM 737 N N . SER A 1 104 ? 0.886 -16.856 -11.030 1.00 88.19 104 SER A N 1
ATOM 738 C CA . SER A 1 104 ? 0.587 -15.443 -10.751 1.00 88.19 104 SER A CA 1
ATOM 739 C C . SER A 1 104 ? -0.918 -15.143 -10.763 1.00 88.19 104 SER A C 1
ATOM 741 O O . SER A 1 104 ? -1.391 -14.378 -9.925 1.00 88.19 104 SER A O 1
ATOM 743 N N . GLN A 1 105 ? -1.707 -15.796 -11.629 1.00 90.88 105 GLN A N 1
ATOM 744 C CA . GLN A 1 105 ? -3.174 -15.737 -11.557 1.00 90.88 105 GLN A CA 1
ATOM 745 C C . GLN A 1 105 ? -3.699 -16.275 -10.218 1.00 90.88 105 GLN A C 1
ATOM 747 O O . GLN A 1 105 ? -4.471 -15.594 -9.548 1.00 90.88 105 GLN A O 1
ATOM 752 N N . ALA A 1 106 ? -3.243 -17.455 -9.784 1.00 91.31 106 ALA A N 1
ATOM 753 C CA . ALA A 1 106 ? -3.667 -18.046 -8.515 1.00 91.31 106 ALA A CA 1
ATOM 754 C C . ALA A 1 106 ? -3.253 -17.202 -7.291 1.00 91.31 106 ALA A C 1
ATOM 756 O O . ALA A 1 106 ? -4.026 -17.087 -6.339 1.00 91.31 106 ALA A O 1
ATOM 757 N N . VAL A 1 107 ? -2.072 -16.572 -7.327 1.00 92.62 107 VAL A N 1
ATOM 758 C CA . VAL A 1 107 ? -1.618 -15.587 -6.329 1.00 92.62 107 VAL A CA 1
ATOM 759 C C . VAL A 1 107 ? -2.566 -14.387 -6.287 1.00 92.62 107 VAL A C 1
ATOM 761 O O . VAL A 1 107 ? -3.028 -14.001 -5.212 1.00 92.62 107 VAL A O 1
ATOM 764 N N . VAL A 1 108 ? -2.903 -13.814 -7.443 1.00 92.62 108 VAL A N 1
ATOM 765 C CA . VAL A 1 108 ? -3.737 -12.608 -7.537 1.00 92.62 108 VAL A CA 1
ATOM 766 C C . VAL A 1 108 ? -5.198 -12.874 -7.177 1.00 92.62 108 VAL A C 1
ATOM 768 O O . VAL A 1 108 ? -5.813 -12.012 -6.549 1.00 92.62 108 VAL A O 1
ATOM 771 N N . ASP A 1 109 ? -5.742 -14.055 -7.473 1.00 93.75 109 ASP A N 1
ATOM 772 C CA . ASP A 1 109 ? -7.075 -14.472 -7.017 1.00 93.75 109 ASP A CA 1
ATOM 773 C C . ASP A 1 109 ? -7.113 -14.696 -5.495 1.00 93.75 109 ASP A C 1
ATOM 775 O O . ASP A 1 109 ? -7.985 -14.150 -4.812 1.00 93.75 109 ASP A O 1
ATOM 779 N N . LEU A 1 110 ? -6.124 -15.410 -4.937 1.00 95.56 110 LEU A N 1
ATOM 780 C CA . LEU A 1 110 ? -5.988 -15.632 -3.490 1.00 95.56 110 LEU A CA 1
ATOM 781 C C . LEU A 1 110 ? -5.911 -14.306 -2.719 1.00 95.56 110 LEU A C 1
ATOM 783 O O . LEU A 1 110 ? -6.651 -14.097 -1.755 1.00 95.56 110 LEU A O 1
ATOM 787 N N . LEU A 1 111 ? -5.043 -13.393 -3.162 1.00 95.62 111 LEU A N 1
ATOM 788 C CA . LEU A 1 111 ? -4.883 -12.069 -2.560 1.00 95.62 111 LEU A CA 1
ATOM 789 C C . LEU A 1 111 ? -6.151 -11.222 -2.710 1.00 95.62 111 LEU A C 1
ATOM 791 O O . LEU A 1 111 ? -6.554 -10.542 -1.763 1.00 95.62 111 LEU A O 1
ATOM 795 N N . ASN A 1 112 ? -6.820 -11.287 -3.865 1.00 95.81 112 ASN A N 1
ATOM 796 C CA . ASN A 1 112 ? -8.100 -10.621 -4.078 1.00 95.81 112 ASN A CA 1
ATOM 797 C C . ASN A 1 112 ? -9.144 -11.073 -3.051 1.00 95.81 112 ASN A C 1
ATOM 799 O O . ASN A 1 112 ? -9.794 -10.216 -2.441 1.00 95.81 112 ASN A O 1
ATOM 803 N N . ASP A 1 113 ? -9.330 -12.377 -2.856 1.00 95.56 113 ASP A N 1
ATOM 804 C CA . ASP A 1 113 ? -10.349 -12.906 -1.946 1.00 95.56 113 ASP A CA 1
ATOM 805 C C . ASP A 1 113 ? -9.987 -12.707 -0.469 1.00 95.56 113 ASP A C 1
ATOM 807 O O . ASP A 1 113 ? -10.859 -12.326 0.321 1.00 95.56 113 ASP A O 1
ATOM 811 N N . ALA A 1 114 ? -8.708 -12.830 -0.100 1.00 95.75 114 ALA A N 1
ATOM 812 C CA . ALA A 1 114 ? -8.223 -12.498 1.239 1.00 95.75 114 ALA A CA 1
ATOM 813 C C . ALA A 1 114 ? -8.493 -11.020 1.591 1.00 95.75 114 ALA A C 1
ATOM 815 O O . ALA A 1 114 ? -9.084 -10.720 2.634 1.00 95.75 114 ALA A O 1
ATOM 816 N N . LEU A 1 115 ? -8.167 -10.086 0.687 1.00 96.69 115 LEU A N 1
ATOM 817 C CA . LEU A 1 115 ? -8.464 -8.661 0.871 1.00 96.69 115 LEU A CA 1
ATOM 818 C C . LEU A 1 115 ? -9.969 -8.367 0.864 1.00 96.69 115 LEU A C 1
ATOM 820 O O . LEU A 1 115 ? -10.427 -7.516 1.624 1.00 96.69 115 LEU A O 1
ATOM 824 N N . ALA A 1 116 ? -10.764 -9.059 0.045 1.00 96.06 116 ALA A N 1
ATOM 825 C CA . ALA A 1 116 ? -12.214 -8.875 0.031 1.00 96.06 116 ALA A CA 1
ATOM 826 C C . ALA A 1 116 ? -12.894 -9.428 1.291 1.00 96.06 116 ALA A C 1
ATOM 828 O O . ALA A 1 116 ? -13.906 -8.879 1.725 1.00 96.06 116 ALA A O 1
ATOM 829 N N . SER A 1 117 ? -12.345 -10.478 1.904 1.00 95.31 117 SER A N 1
ATOM 830 C CA . SER A 1 117 ? -12.751 -10.945 3.232 1.00 95.31 117 SER A CA 1
ATOM 831 C C . SER A 1 117 ? -12.412 -9.897 4.301 1.00 95.31 117 SER A C 1
ATOM 833 O O . SER A 1 117 ? -13.296 -9.437 5.025 1.00 95.31 117 SER A O 1
ATOM 835 N N . LEU A 1 118 ? -11.163 -9.413 4.315 1.00 95.19 118 LEU A N 1
ATOM 836 C CA . LEU A 1 118 ? -10.680 -8.390 5.248 1.00 95.19 118 LEU A CA 1
ATOM 837 C C . LEU A 1 118 ? -11.464 -7.065 5.145 1.00 95.19 118 LEU A C 1
ATOM 839 O O . LEU A 1 118 ? -11.828 -6.475 6.160 1.00 95.19 118 LEU A O 1
ATOM 843 N N . LEU A 1 119 ? -11.793 -6.608 3.934 1.00 94.25 119 LEU A N 1
ATOM 844 C CA . LEU A 1 119 ? -12.593 -5.395 3.717 1.00 94.25 119 LEU A CA 1
ATOM 845 C C . LEU A 1 119 ? -14.060 -5.553 4.143 1.00 94.25 119 LEU A C 1
ATOM 847 O O . LEU A 1 119 ? -14.665 -4.578 4.582 1.00 94.25 119 LEU A O 1
ATOM 851 N N . ARG A 1 120 ? -14.629 -6.764 4.067 1.00 93.50 120 ARG A N 1
ATOM 852 C CA . ARG A 1 120 ? -15.980 -7.070 4.583 1.00 93.50 120 ARG A CA 1
ATOM 853 C C . ARG A 1 120 ? -16.008 -7.285 6.102 1.00 93.50 120 ARG A C 1
ATOM 855 O O . ARG A 1 120 ? -17.090 -7.327 6.687 1.00 93.50 120 ARG A O 1
ATOM 862 N N . ALA A 1 121 ? -14.852 -7.434 6.751 1.00 91.44 121 ALA A N 1
ATOM 863 C CA . ALA A 1 121 ? -14.766 -7.674 8.186 1.00 91.44 121 ALA A CA 1
ATOM 864 C C . ALA A 1 121 ? -15.266 -6.469 9.006 1.00 91.44 121 ALA A C 1
ATOM 866 O O . ALA A 1 121 ? -14.957 -5.311 8.701 1.00 91.44 121 ALA A O 1
ATOM 867 N N . LYS A 1 122 ? -16.001 -6.747 10.093 1.00 90.25 122 LYS A N 1
ATOM 868 C CA . LYS A 1 122 ? -16.428 -5.740 11.085 1.00 90.25 122 LYS A CA 1
ATOM 869 C C . LYS A 1 122 ? -15.211 -5.009 11.682 1.00 90.25 122 LYS A C 1
ATOM 871 O O . LYS A 1 122 ? -14.155 -5.634 11.758 1.00 90.25 122 LYS A O 1
ATOM 876 N N . PRO A 1 123 ? -15.339 -3.763 12.184 1.00 89.44 123 PRO A N 1
ATOM 877 C CA . PRO A 1 123 ? -14.194 -2.962 12.640 1.00 89.44 123 PRO A CA 1
ATOM 878 C C . PRO A 1 123 ? -13.271 -3.706 13.618 1.00 89.44 123 PRO A C 1
ATOM 880 O O . PRO A 1 123 ? -12.068 -3.804 13.393 1.00 89.44 123 PRO A O 1
ATOM 883 N N . ARG A 1 124 ? -13.841 -4.345 14.650 1.00 88.44 124 ARG A N 1
ATOM 884 C CA . ARG A 1 124 ? -13.084 -5.146 15.631 1.00 88.44 124 ARG A CA 1
ATOM 885 C C . ARG A 1 124 ? -12.355 -6.352 15.025 1.00 88.44 124 ARG A C 1
ATOM 887 O O . ARG A 1 124 ? -11.293 -6.716 15.515 1.00 88.44 124 ARG A O 1
ATOM 894 N N . GLU A 1 125 ? -12.906 -6.967 13.980 1.00 90.69 125 GLU A N 1
ATOM 895 C CA . GLU A 1 125 ? -12.259 -8.092 13.294 1.00 90.69 125 GLU A CA 1
ATOM 896 C C . GLU A 1 125 ? -11.155 -7.608 12.356 1.00 90.69 125 GLU A C 1
ATOM 898 O O . GLU A 1 125 ? -10.059 -8.156 12.373 1.00 90.69 125 GLU A O 1
ATOM 903 N N . PHE A 1 126 ? -11.412 -6.538 11.602 1.00 93.00 126 PHE A N 1
ATOM 904 C CA . PHE A 1 126 ? -10.410 -5.884 10.767 1.00 93.00 126 PHE A CA 1
ATOM 905 C C . PHE A 1 126 ? -9.173 -5.497 11.588 1.00 93.00 126 PHE A C 1
ATOM 907 O O . PHE A 1 126 ? -8.060 -5.881 11.238 1.00 93.00 126 PHE A O 1
ATOM 914 N N . TRP A 1 127 ? -9.363 -4.833 12.732 1.00 92.00 127 TRP A N 1
ATOM 915 C CA . TRP A 1 127 ? -8.255 -4.464 13.615 1.00 92.00 127 TRP A CA 1
ATOM 916 C C . TRP A 1 127 ? -7.586 -5.662 14.302 1.00 92.00 127 TRP A C 1
ATOM 918 O O . TRP A 1 127 ? -6.375 -5.626 14.503 1.00 92.00 127 TRP A O 1
ATOM 928 N N . ARG A 1 128 ? -8.316 -6.753 14.589 1.00 92.06 128 ARG A N 1
ATOM 929 C CA . ARG A 1 128 ? -7.717 -8.014 15.065 1.00 92.06 128 ARG A CA 1
ATOM 930 C C . ARG A 1 128 ? -6.775 -8.616 14.020 1.00 92.06 128 ARG A C 1
ATOM 932 O O . ARG A 1 128 ? -5.632 -8.920 14.351 1.00 92.06 128 ARG A O 1
ATOM 939 N N . GLN A 1 129 ? -7.225 -8.721 12.770 1.00 93.56 129 GLN A N 1
ATOM 940 C CA . GLN A 1 129 ? -6.411 -9.202 11.650 1.00 93.56 129 GLN A CA 1
ATOM 941 C C . GLN A 1 129 ? -5.193 -8.295 11.426 1.00 93.56 129 GLN A C 1
ATOM 943 O O . GLN A 1 129 ? -4.064 -8.775 11.434 1.00 93.56 129 GLN A O 1
ATOM 948 N N . VAL A 1 130 ? -5.392 -6.975 11.331 1.00 94.31 130 VAL A N 1
ATOM 949 C CA . VAL A 1 130 ? -4.310 -5.991 11.139 1.00 94.31 130 VAL A CA 1
ATOM 950 C C . VAL A 1 130 ? -3.294 -5.993 12.292 1.00 94.31 130 VAL A C 1
ATOM 952 O O . VAL A 1 130 ? -2.124 -5.702 12.056 1.00 94.31 130 VAL A O 1
ATOM 955 N N . ALA A 1 131 ? -3.680 -6.360 13.518 1.00 93.44 131 ALA A N 1
ATOM 956 C CA . ALA A 1 131 ? -2.755 -6.453 14.650 1.00 93.44 131 ALA A CA 1
ATOM 957 C C . ALA A 1 131 ? -1.979 -7.780 14.749 1.00 93.44 131 ALA A C 1
ATOM 959 O O . ALA A 1 131 ? -0.893 -7.795 15.334 1.00 93.44 131 ALA A O 1
ATOM 960 N N . GLN A 1 132 ? -2.519 -8.881 14.216 1.00 93.44 132 GLN A N 1
ATOM 961 C CA . GLN A 1 132 ? -1.999 -10.238 14.451 1.00 93.44 132 GLN A CA 1
ATOM 962 C C . GLN A 1 132 ? -1.386 -10.890 13.203 1.00 93.44 132 GLN A C 1
ATOM 964 O O . GLN A 1 132 ? -0.404 -11.617 13.326 1.00 93.44 132 GLN A O 1
ATOM 969 N N . ASN A 1 133 ? -1.930 -10.617 12.016 1.00 94.56 133 ASN A N 1
ATOM 970 C CA . ASN A 1 133 ? -1.572 -11.299 10.776 1.00 94.56 133 ASN A CA 1
ATOM 971 C C . ASN A 1 133 ? -0.288 -10.710 10.164 1.00 94.56 133 ASN A C 1
ATOM 973 O O . ASN A 1 133 ? -0.315 -9.688 9.476 1.00 94.56 133 ASN A O 1
ATOM 977 N N . ALA A 1 134 ? 0.847 -11.370 10.399 1.00 94.00 134 ALA A N 1
ATOM 978 C CA . ALA A 1 134 ? 2.138 -10.943 9.857 1.00 94.00 134 ALA A CA 1
ATOM 979 C C . ALA A 1 134 ? 2.237 -11.141 8.330 1.00 94.00 134 ALA A C 1
ATOM 981 O O . ALA A 1 134 ? 2.950 -10.393 7.657 1.00 94.00 134 ALA A O 1
ATOM 982 N N . SER A 1 135 ? 1.499 -12.107 7.762 1.00 95.19 135 SER A N 1
ATOM 983 C CA . SER A 1 135 ? 1.493 -12.344 6.310 1.00 95.19 135 SER A CA 1
ATOM 984 C C . SER A 1 135 ? 0.849 -11.182 5.542 1.00 95.19 135 SER A C 1
ATOM 986 O O . SER A 1 135 ? 1.359 -10.787 4.496 1.00 95.19 135 SER A O 1
ATOM 988 N N . LEU A 1 136 ? -0.183 -10.544 6.109 1.00 96.06 136 LEU A N 1
ATOM 989 C CA . LEU A 1 136 ? -0.775 -9.304 5.599 1.00 96.06 136 LEU A CA 1
ATOM 990 C C . LEU A 1 136 ? 0.246 -8.156 5.574 1.00 96.06 136 LEU A C 1
ATOM 992 O O . LEU A 1 136 ? 0.290 -7.395 4.609 1.00 96.06 136 LEU A O 1
ATOM 996 N N . HIS A 1 137 ? 1.081 -8.017 6.610 1.00 95.19 137 HIS A N 1
ATOM 997 C CA . HIS A 1 137 ? 2.104 -6.960 6.666 1.00 95.19 137 HIS A CA 1
ATOM 998 C C . HIS A 1 137 ? 3.175 -7.165 5.590 1.00 95.19 137 HIS A C 1
ATOM 1000 O O . HIS A 1 137 ? 3.543 -6.211 4.905 1.00 95.19 137 HIS A O 1
ATOM 1006 N N . ALA A 1 138 ? 3.627 -8.409 5.415 1.00 95.06 138 ALA A N 1
ATOM 1007 C CA . ALA A 1 138 ? 4.603 -8.806 4.402 1.00 95.06 138 ALA A CA 1
ATOM 1008 C C . ALA A 1 138 ? 4.056 -8.680 2.966 1.00 95.06 138 ALA A C 1
ATOM 1010 O O . ALA A 1 138 ? 4.757 -8.203 2.070 1.00 95.06 138 ALA A O 1
ATOM 1011 N N . PHE A 1 139 ? 2.784 -9.028 2.753 1.00 96.44 139 PHE A N 1
ATOM 1012 C CA . PHE A 1 139 ? 2.078 -8.783 1.498 1.00 96.44 139 PHE A CA 1
ATOM 1013 C C . PHE A 1 139 ? 2.007 -7.283 1.173 1.00 96.44 139 PHE A C 1
ATOM 1015 O O . PHE A 1 139 ? 2.431 -6.868 0.098 1.00 96.44 139 PHE A O 1
ATOM 1022 N N . LEU A 1 140 ? 1.531 -6.448 2.105 1.00 97.00 140 LEU A N 1
ATOM 1023 C CA . LEU A 1 140 ? 1.420 -5.000 1.885 1.00 97.00 140 LEU A CA 1
ATOM 1024 C C . LEU A 1 140 ? 2.788 -4.323 1.688 1.00 97.00 140 LEU A C 1
ATOM 1026 O O . LEU A 1 140 ? 2.864 -3.302 1.010 1.00 97.00 140 LEU A O 1
ATOM 1030 N N . ASP A 1 141 ? 3.865 -4.861 2.270 1.00 95.25 141 ASP A N 1
ATOM 1031 C CA . ASP A 1 141 ? 5.234 -4.397 2.016 1.00 95.25 141 ASP A CA 1
ATOM 1032 C C . ASP A 1 141 ? 5.701 -4.736 0.595 1.00 95.25 141 ASP A C 1
ATOM 1034 O O . ASP A 1 141 ? 6.049 -3.835 -0.167 1.00 95.25 141 ASP A O 1
ATOM 1038 N N . SER A 1 142 ? 5.630 -6.015 0.220 1.00 95.38 142 SER A N 1
ATOM 1039 C CA . SER A 1 142 ? 6.083 -6.507 -1.087 1.00 95.38 142 SER A CA 1
ATOM 1040 C C . SER A 1 142 ? 5.252 -5.968 -2.256 1.00 95.38 142 SER A C 1
ATOM 1042 O O . SER A 1 142 ? 5.819 -5.557 -3.266 1.00 95.38 142 SER A O 1
ATOM 1044 N N . TYR A 1 143 ? 3.929 -5.847 -2.106 1.00 96.06 143 TYR A N 1
ATOM 1045 C CA . TYR A 1 143 ? 3.080 -5.222 -3.122 1.00 96.06 143 TYR A CA 1
ATOM 1046 C C . TYR A 1 143 ? 3.471 -3.756 -3.366 1.00 96.06 143 TYR A C 1
ATOM 1048 O O . TYR A 1 143 ? 3.675 -3.360 -4.509 1.00 96.06 143 TYR A O 1
ATOM 1056 N N . LEU A 1 144 ? 3.633 -2.944 -2.311 1.00 96.00 144 LEU A N 1
ATOM 1057 C CA . LEU A 1 144 ? 4.048 -1.540 -2.467 1.00 96.00 144 LEU A CA 1
ATOM 1058 C C . LEU A 1 144 ? 5.486 -1.400 -2.996 1.00 96.00 144 LEU A C 1
ATOM 1060 O O . LEU A 1 144 ? 5.794 -0.413 -3.661 1.00 96.00 144 LEU A O 1
ATOM 1064 N N . GLN A 1 145 ? 6.353 -2.379 -2.727 1.00 92.94 145 GLN A N 1
ATOM 1065 C CA . GLN A 1 145 ? 7.727 -2.399 -3.223 1.00 92.94 145 GLN A CA 1
ATOM 1066 C C . GLN A 1 145 ? 7.819 -2.719 -4.724 1.00 92.94 145 GLN A C 1
ATOM 1068 O O . GLN A 1 145 ? 8.648 -2.119 -5.411 1.00 92.94 145 GLN A O 1
ATOM 1073 N N . PHE A 1 146 ? 7.015 -3.667 -5.221 1.00 91.69 146 PHE A N 1
ATOM 1074 C CA . PHE A 1 146 ? 7.173 -4.226 -6.570 1.00 91.69 146 PHE A CA 1
ATOM 1075 C C . PHE A 1 146 ? 6.117 -3.786 -7.587 1.00 91.69 146 PHE A C 1
ATOM 1077 O O . PHE A 1 146 ? 6.359 -3.952 -8.778 1.00 91.69 146 PHE A O 1
ATOM 1084 N N . ARG A 1 147 ? 4.986 -3.205 -7.164 1.00 90.38 147 ARG A N 1
ATOM 1085 C CA . ARG A 1 147 ? 3.944 -2.725 -8.084 1.00 90.38 147 ARG A CA 1
ATOM 1086 C C . ARG A 1 147 ? 4.479 -1.651 -9.036 1.00 90.38 147 ARG A C 1
ATOM 1088 O O . ARG A 1 147 ? 4.986 -0.626 -8.575 1.00 90.38 147 ARG A O 1
ATOM 1095 N N . HIS A 1 148 ? 4.298 -1.842 -10.347 1.00 86.25 148 HIS A N 1
ATOM 1096 C CA . HIS A 1 148 ? 4.642 -0.819 -11.337 1.00 86.25 148 HIS A CA 1
ATOM 1097 C C . HIS A 1 148 ? 3.872 0.482 -11.087 1.00 86.25 148 HIS A C 1
ATOM 1099 O O . HIS A 1 148 ? 2.661 0.501 -10.845 1.00 86.25 148 HIS A O 1
ATOM 1105 N N . ARG A 1 149 ? 4.588 1.592 -11.228 1.00 88.00 149 ARG A N 1
ATOM 1106 C CA . ARG A 1 149 ? 4.066 2.958 -11.211 1.00 88.00 149 ARG A CA 1
ATOM 1107 C C . ARG A 1 149 ? 3.653 3.353 -12.623 1.00 88.00 149 ARG A C 1
ATOM 1109 O O . ARG A 1 149 ? 4.109 2.782 -13.615 1.00 88.00 149 ARG A O 1
ATOM 1116 N N . TRP A 1 150 ? 2.843 4.402 -12.736 1.00 79.25 150 TRP A N 1
ATOM 1117 C CA . TRP A 1 150 ? 2.346 4.900 -14.026 1.00 79.25 150 TRP A CA 1
ATOM 1118 C C . TRP A 1 150 ? 3.453 5.324 -15.017 1.00 79.25 150 TRP A C 1
ATOM 1120 O O . TRP A 1 150 ? 3.176 5.421 -16.212 1.00 79.25 150 TRP A O 1
ATOM 1130 N N . TYR A 1 151 ? 4.684 5.548 -14.537 1.00 82.19 151 TYR A N 1
ATOM 1131 C CA . TYR A 1 151 ? 5.863 5.910 -15.330 1.00 82.19 151 TYR A CA 1
ATOM 1132 C C . TYR A 1 151 ? 6.882 4.778 -15.567 1.00 82.19 151 TYR A C 1
ATOM 1134 O O . TYR A 1 151 ? 7.795 4.973 -16.366 1.00 82.19 151 TYR A O 1
ATOM 1142 N N . ASP A 1 152 ? 6.756 3.612 -14.920 1.00 80.00 152 ASP A N 1
ATOM 1143 C CA . ASP A 1 152 ? 7.781 2.551 -15.012 1.00 80.00 152 ASP A CA 1
ATOM 1144 C C . ASP A 1 152 ? 7.742 1.799 -16.355 1.00 80.00 152 ASP A C 1
ATOM 1146 O O . ASP A 1 152 ? 8.752 1.263 -16.812 1.00 80.00 152 ASP A O 1
ATOM 1150 N N . LEU A 1 153 ? 6.576 1.771 -17.010 1.00 67.81 153 LEU A N 1
ATOM 1151 C CA . LEU A 1 153 ? 6.368 1.094 -18.290 1.00 67.81 153 LEU A CA 1
ATOM 1152 C C . LEU A 1 153 ? 6.641 2.054 -19.466 1.00 67.81 153 LEU A C 1
ATOM 1154 O O . LEU A 1 153 ? 5.858 2.985 -19.687 1.00 67.81 153 LEU A O 1
ATOM 1158 N N . PRO A 1 154 ? 7.705 1.840 -20.267 1.00 53.19 154 PRO A N 1
ATOM 1159 C CA . PRO A 1 154 ? 8.047 2.737 -21.362 1.00 53.19 154 PRO A CA 1
ATOM 1160 C C . PRO A 1 154 ? 6.997 2.661 -22.476 1.00 53.19 154 PRO A C 1
ATOM 1162 O O . PRO A 1 154 ? 6.926 1.683 -23.212 1.00 53.19 154 PRO A O 1
ATOM 1165 N N . HIS A 1 155 ? 6.244 3.751 -22.637 1.00 49.50 155 HIS A N 1
ATOM 1166 C CA . HIS A 1 155 ? 5.284 3.978 -23.722 1.00 49.50 155 HIS A CA 1
ATOM 1167 C C . HIS A 1 155 ? 4.167 2.920 -23.811 1.00 49.50 155 HIS A C 1
ATOM 1169 O O . HIS A 1 155 ? 4.207 2.010 -24.641 1.00 49.50 155 HIS A O 1
ATOM 1175 N N . ARG A 1 156 ? 3.082 3.116 -23.040 1.00 52.38 156 ARG A N 1
ATOM 1176 C CA . ARG A 1 156 ? 1.770 2.520 -23.369 1.00 52.38 156 ARG A CA 1
ATOM 1177 C C . ARG A 1 156 ? 1.481 2.775 -24.855 1.00 52.38 156 ARG A C 1
ATOM 1179 O O . ARG A 1 156 ? 1.408 3.929 -25.276 1.00 52.38 156 ARG A O 1
ATOM 1186 N N . GLY A 1 157 ? 1.338 1.707 -25.641 1.00 43.91 157 GLY A N 1
ATOM 1187 C CA . GLY A 1 157 ? 1.087 1.816 -27.079 1.00 43.91 157 GLY A CA 1
ATOM 1188 C C . GLY A 1 157 ? -0.227 2.556 -27.394 1.00 43.91 157 GLY A C 1
ATOM 1189 O O . GLY A 1 157 ? -1.060 2.716 -26.500 1.00 43.91 157 GLY A O 1
ATOM 1190 N N . PRO A 1 158 ? -0.478 2.965 -28.659 1.00 40.00 158 PRO A N 1
ATOM 1191 C CA . PRO A 1 158 ? -1.604 3.842 -29.037 1.00 40.00 158 PRO A CA 1
ATOM 1192 C C . PRO A 1 158 ? -3.028 3.321 -28.755 1.00 40.00 158 PRO A C 1
ATOM 1194 O O . PRO A 1 158 ? -4.010 3.979 -29.095 1.00 40.00 158 PRO A O 1
ATOM 1197 N N . LYS A 1 159 ? -3.156 2.134 -28.158 1.00 46.00 159 LYS A N 1
ATOM 1198 C CA . LYS A 1 159 ? -4.350 1.623 -27.483 1.00 46.00 159 LYS A CA 1
ATOM 1199 C C . LYS A 1 159 ? -3.861 0.987 -26.182 1.00 46.00 159 LYS A C 1
ATOM 1201 O O . LYS A 1 159 ? -3.034 0.082 -26.242 1.00 46.00 159 LYS A O 1
ATOM 1206 N N . GLY A 1 160 ? -4.368 1.433 -25.030 1.00 49.59 160 GLY A N 1
ATOM 1207 C CA . GLY A 1 160 ? -3.912 1.014 -23.691 1.00 49.59 160 GLY A CA 1
ATOM 1208 C C . GLY A 1 160 ? -4.219 -0.440 -23.298 1.00 49.59 160 GLY A C 1
ATOM 1209 O O . GLY A 1 160 ? -4.283 -0.754 -22.114 1.00 49.59 160 GLY A O 1
ATOM 1210 N N . THR A 1 161 ? -4.440 -1.319 -24.273 1.00 44.28 161 THR A N 1
ATOM 1211 C CA . THR A 1 161 ? -4.687 -2.746 -24.086 1.00 44.28 161 THR A CA 1
ATOM 1212 C C . THR A 1 161 ? -3.356 -3.470 -23.905 1.00 44.28 161 THR A C 1
ATOM 1214 O O . THR A 1 161 ? -2.829 -4.070 -24.840 1.00 44.28 161 THR A O 1
ATOM 1217 N N . VAL A 1 162 ? -2.823 -3.437 -22.681 1.00 51.75 162 VAL A N 1
ATOM 1218 C CA . VAL A 1 162 ? -1.959 -4.534 -22.226 1.00 51.75 162 VAL A CA 1
ATOM 1219 C C . VAL A 1 162 ? -2.785 -5.815 -22.348 1.00 51.75 162 VAL A C 1
ATOM 1221 O O . VAL A 1 162 ? -3.950 -5.842 -21.940 1.00 51.75 162 VAL A O 1
ATOM 1224 N N . ALA A 1 163 ? -2.212 -6.864 -22.933 1.00 48.69 163 ALA A N 1
ATOM 1225 C CA . ALA A 1 163 ? -2.807 -8.190 -22.878 1.00 48.69 163 ALA A CA 1
ATOM 1226 C C . ALA A 1 163 ? -2.633 -8.711 -21.446 1.00 48.69 163 ALA A C 1
ATOM 1228 O O . ALA A 1 163 ? -1.635 -9.356 -21.143 1.00 48.69 163 ALA A O 1
ATOM 1229 N N . GLY A 1 164 ? -3.565 -8.347 -20.561 1.00 55.97 164 GLY A N 1
ATOM 1230 C CA . GLY A 1 164 ? -3.555 -8.760 -19.161 1.00 55.97 164 GLY A CA 1
ATOM 1231 C C . GLY A 1 164 ? -3.677 -10.274 -19.065 1.00 55.97 164 GLY A C 1
ATOM 1232 O O . GLY A 1 164 ? -4.782 -10.808 -19.124 1.00 55.97 164 GLY A O 1
ATOM 1233 N N . LEU A 1 165 ? -2.531 -10.948 -18.951 1.00 66.00 165 LEU A N 1
ATOM 1234 C CA . LEU A 1 165 ? -2.444 -12.393 -18.734 1.00 66.00 165 LEU A CA 1
ATOM 1235 C C . LEU A 1 165 ? -3.023 -12.774 -17.366 1.00 66.00 165 LEU A C 1
ATOM 1237 O O . LEU A 1 165 ? -3.516 -13.886 -17.206 1.00 66.00 165 LEU A O 1
ATOM 1241 N N . VAL A 1 166 ? -3.000 -11.825 -16.424 1.00 75.94 166 VAL A N 1
ATOM 1242 C CA . VAL A 1 166 ? -3.646 -11.917 -15.116 1.00 75.94 166 VAL A CA 1
ATOM 1243 C C . VAL A 1 166 ? -4.940 -11.097 -15.097 1.00 75.94 166 VAL A C 1
ATOM 1245 O O . VAL A 1 166 ? -4.950 -9.883 -15.318 1.00 75.94 166 VAL A O 1
ATOM 1248 N N . VAL A 1 167 ? -6.046 -11.767 -14.791 1.00 84.25 167 VAL A N 1
ATOM 1249 C CA . VAL A 1 167 ? -7.361 -11.184 -14.519 1.00 84.25 167 VAL A CA 1
ATOM 1250 C C . VAL A 1 167 ? -7.440 -10.790 -13.041 1.00 84.25 167 VAL A C 1
ATOM 1252 O O . VAL A 1 167 ? -6.952 -11.502 -12.172 1.00 84.25 167 VAL A O 1
ATOM 1255 N N . GLY A 1 168 ? -8.081 -9.656 -12.741 1.00 85.44 168 GLY A N 1
ATOM 1256 C CA . GLY A 1 168 ? -8.291 -9.187 -11.363 1.00 85.44 168 GLY A CA 1
ATOM 1257 C C . GLY A 1 168 ? -7.247 -8.192 -10.843 1.00 85.44 168 GLY A C 1
ATOM 1258 O O . GLY A 1 168 ? -7.440 -7.629 -9.770 1.00 85.44 168 GLY A O 1
ATOM 1259 N N . GLU A 1 169 ? -6.202 -7.890 -11.613 1.00 88.25 169 GLU A N 1
ATOM 1260 C CA . GLU A 1 169 ? -5.106 -6.977 -11.237 1.00 88.25 169 GLU A CA 1
ATOM 1261 C C . GLU A 1 169 ? -5.543 -5.551 -10.841 1.00 88.25 169 GLU A C 1
ATOM 1263 O O . GLU A 1 169 ? -5.104 -4.999 -9.829 1.00 88.25 169 GLU A O 1
ATOM 1268 N N . LEU A 1 170 ? -6.472 -4.952 -11.594 1.00 88.62 170 LEU A N 1
ATOM 1269 C CA . LEU A 1 170 ? -7.021 -3.627 -11.265 1.00 88.62 170 LEU A CA 1
ATOM 1270 C C . LEU A 1 170 ? -7.855 -3.646 -9.973 1.00 88.62 170 LEU A C 1
ATOM 1272 O O . LEU A 1 170 ? -7.880 -2.667 -9.226 1.00 88.62 170 LEU A O 1
ATOM 1276 N N . GLU A 1 171 ? -8.518 -4.767 -9.691 1.00 93.62 171 GLU A N 1
ATOM 1277 C CA . GLU A 1 171 ? -9.331 -4.952 -8.490 1.00 93.62 171 GLU A CA 1
ATOM 1278 C C . GLU A 1 171 ? -8.456 -5.278 -7.268 1.00 93.62 171 GLU A C 1
ATOM 1280 O O . GLU A 1 171 ? -8.729 -4.750 -6.191 1.00 93.62 171 GLU A O 1
ATOM 1285 N N . LEU A 1 172 ? -7.350 -6.015 -7.443 1.00 94.88 172 LEU A N 1
ATOM 1286 C CA . LEU A 1 172 ? -6.302 -6.187 -6.431 1.00 94.88 172 LEU A CA 1
ATOM 1287 C C . LEU A 1 172 ? -5.746 -4.820 -6.019 1.00 94.88 172 LEU A C 1
ATOM 1289 O O . LEU A 1 172 ? -5.764 -4.475 -4.839 1.00 94.88 172 LEU A O 1
ATOM 1293 N N . CYS A 1 173 ? -5.358 -4.000 -6.999 1.00 94.31 173 CYS A N 1
ATOM 1294 C CA . CYS A 1 173 ? -4.873 -2.635 -6.785 1.00 94.31 173 CYS A CA 1
ATOM 1295 C C . CYS A 1 173 ? -5.871 -1.785 -5.981 1.00 94.31 173 CYS A C 1
ATOM 1297 O O . CYS A 1 173 ? -5.522 -1.168 -4.971 1.00 94.31 173 CYS A O 1
ATOM 1299 N N . ARG A 1 174 ? -7.152 -1.820 -6.372 1.00 95.81 174 ARG A N 1
ATOM 1300 C CA . ARG A 1 174 ? -8.229 -1.115 -5.668 1.00 95.81 174 ARG A CA 1
ATOM 1301 C C . ARG A 1 174 ? -8.442 -1.645 -4.244 1.00 95.81 174 ARG A C 1
ATOM 1303 O O . ARG A 1 174 ? -8.669 -0.852 -3.331 1.00 95.81 174 ARG A O 1
ATOM 1310 N N . ARG A 1 175 ? -8.362 -2.963 -4.025 1.00 97.12 175 ARG A N 1
ATOM 1311 C CA . ARG A 1 175 ? -8.513 -3.592 -2.701 1.00 97.12 175 ARG A CA 1
ATOM 1312 C C . ARG A 1 175 ? -7.342 -3.262 -1.773 1.00 97.12 175 ARG A C 1
ATOM 1314 O O . ARG A 1 175 ? -7.594 -2.918 -0.620 1.00 97.12 175 ARG A O 1
ATOM 1321 N N . VAL A 1 176 ? -6.101 -3.276 -2.266 1.00 97.69 176 VAL A N 1
ATOM 1322 C CA . VAL A 1 176 ? -4.916 -2.846 -1.499 1.00 97.69 176 VAL A CA 1
ATOM 1323 C C . VAL A 1 176 ? -5.055 -1.386 -1.073 1.00 97.69 176 VAL A C 1
ATOM 1325 O O . VAL A 1 176 ? -4.913 -1.093 0.116 1.00 97.69 176 VAL A O 1
ATOM 1328 N N . PHE A 1 177 ? -5.421 -0.482 -1.993 1.00 97.44 177 PHE A N 1
ATOM 1329 C CA . PHE A 1 177 ? -5.681 0.917 -1.642 1.00 97.44 177 PHE A CA 1
ATOM 1330 C C . PHE A 1 177 ? -6.747 1.047 -0.549 1.00 97.44 177 PHE A C 1
ATOM 1332 O O . PHE A 1 177 ? -6.527 1.736 0.442 1.00 97.44 177 PHE A O 1
ATOM 1339 N N . MET A 1 178 ? -7.886 0.360 -0.688 1.00 96.88 178 MET A N 1
ATOM 1340 C CA . MET A 1 178 ? -8.969 0.438 0.299 1.00 96.88 178 MET A CA 1
ATOM 1341 C C . MET A 1 178 ? -8.572 -0.119 1.674 1.00 96.88 178 MET A C 1
ATOM 1343 O O . MET A 1 178 ? -9.028 0.415 2.685 1.00 96.88 178 MET A O 1
ATOM 1347 N N . VAL A 1 179 ? -7.709 -1.141 1.745 1.00 96.94 179 VAL A N 1
ATOM 1348 C CA . VAL A 1 179 ? -7.166 -1.634 3.024 1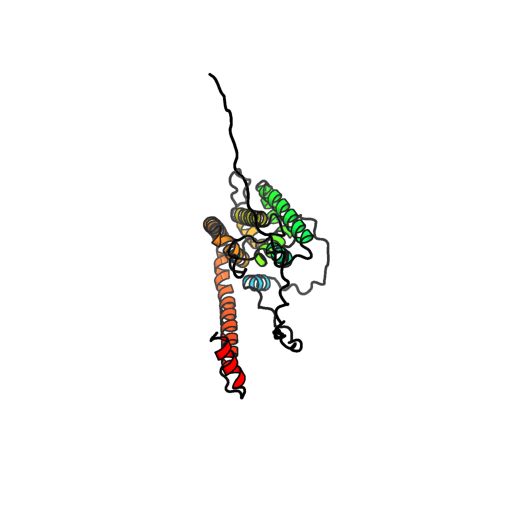.00 96.94 179 VAL A CA 1
ATOM 1349 C C . VAL A 1 179 ? -6.228 -0.601 3.648 1.00 96.94 179 VAL A C 1
ATOM 1351 O O . VAL A 1 179 ? -6.404 -0.273 4.818 1.00 96.94 179 VAL A O 1
ATOM 1354 N N . LEU A 1 180 ? -5.296 -0.026 2.884 1.00 97.38 180 LEU A N 1
ATOM 1355 C CA . LEU A 1 180 ? -4.380 1.016 3.373 1.00 97.38 180 LEU A CA 1
ATOM 1356 C C . LEU A 1 180 ? -5.134 2.289 3.805 1.00 97.38 180 LEU A C 1
ATOM 1358 O O . LEU A 1 180 ? -4.833 2.871 4.847 1.00 97.38 180 LEU A O 1
ATOM 1362 N N . TYR A 1 181 ? -6.171 2.678 3.059 1.00 95.75 181 TYR A N 1
ATOM 1363 C CA . TYR A 1 181 ? -7.058 3.788 3.403 1.00 95.75 181 TYR A CA 1
ATOM 1364 C C . TYR A 1 181 ? -7.814 3.523 4.712 1.00 95.75 181 TYR A C 1
ATOM 1366 O O . TYR A 1 181 ? -7.835 4.386 5.591 1.00 95.75 181 TYR A O 1
ATOM 1374 N N . ARG A 1 182 ? -8.363 2.313 4.896 1.00 94.31 182 ARG A N 1
ATOM 1375 C CA . ARG A 1 182 ? -9.027 1.901 6.145 1.00 94.31 182 ARG A CA 1
ATOM 1376 C C . ARG A 1 182 ? -8.047 1.829 7.324 1.00 94.31 182 ARG A C 1
ATOM 1378 O O . ARG A 1 182 ? -8.390 2.270 8.412 1.00 94.31 182 ARG A O 1
ATOM 1385 N N . ILE A 1 183 ? -6.808 1.382 7.103 1.00 95.19 183 ILE A N 1
ATOM 1386 C CA . ILE A 1 183 ? -5.724 1.429 8.103 1.00 95.19 183 ILE A CA 1
ATOM 1387 C C . ILE A 1 183 ? -5.382 2.879 8.500 1.00 95.19 183 ILE A C 1
ATOM 1389 O O . ILE A 1 183 ? -5.014 3.122 9.649 1.00 95.19 183 ILE A O 1
ATOM 1393 N N . SER A 1 184 ? -5.538 3.861 7.605 1.00 94.75 184 SER A N 1
ATOM 1394 C CA . SER A 1 184 ? -5.241 5.269 7.919 1.00 94.75 184 SER A CA 1
ATOM 1395 C C . SER A 1 184 ? -6.216 5.918 8.916 1.00 94.75 184 SER A C 1
ATOM 1397 O O . SER A 1 184 ? -5.843 6.891 9.566 1.00 94.75 184 SER A O 1
ATOM 1399 N N . SER A 1 185 ? -7.433 5.386 9.090 1.00 90.75 185 SER A N 1
ATOM 1400 C CA . SER A 1 185 ? -8.475 5.968 9.951 1.00 90.75 185 SER A CA 1
ATOM 1401 C C . SER A 1 185 ? -8.899 5.014 11.066 1.00 90.75 185 SER A C 1
ATOM 1403 O O . SER A 1 185 ? -9.394 3.924 10.799 1.00 90.75 185 SER A O 1
ATOM 1405 N N . ASN A 1 186 ? -8.841 5.449 12.329 1.00 85.62 186 ASN A N 1
ATOM 1406 C CA . ASN A 1 186 ? -9.427 4.682 13.438 1.00 85.62 186 ASN A CA 1
ATOM 1407 C C . ASN A 1 186 ? -10.971 4.676 13.448 1.00 85.62 186 ASN A C 1
ATOM 1409 O O . ASN A 1 186 ? -11.583 3.903 14.191 1.00 85.62 186 ASN A O 1
ATOM 1413 N N . LYS A 1 187 ? -11.613 5.520 12.632 1.00 78.81 187 LYS A N 1
ATOM 1414 C CA . LYS A 1 187 ? -13.071 5.598 12.463 1.00 78.81 187 LYS A CA 1
ATOM 1415 C C . LYS A 1 187 ? -13.479 4.900 11.171 1.00 78.81 187 LYS A C 1
ATOM 1417 O O . LYS A 1 187 ? -13.112 5.356 10.087 1.00 78.81 187 LYS A O 1
ATOM 1422 N N . ASP A 1 188 ? -14.266 3.838 11.297 1.00 69.50 188 ASP A N 1
ATOM 1423 C CA . ASP A 1 188 ? -14.896 3.163 10.162 1.00 69.50 188 ASP A CA 1
ATOM 1424 C C . ASP A 1 188 ? -16.222 3.870 9.810 1.00 69.50 188 ASP A C 1
ATOM 1426 O O . ASP A 1 188 ? -16.984 4.234 10.715 1.00 69.50 188 ASP A O 1
ATOM 1430 N N . PRO A 1 189 ? -16.557 4.065 8.522 1.00 59.62 189 PRO A N 1
ATOM 1431 C CA . PRO A 1 189 ? -17.832 4.660 8.131 1.00 59.62 189 PRO A CA 1
ATOM 1432 C C . PRO A 1 189 ? -18.997 3.731 8.517 1.00 59.62 189 PRO A C 1
ATOM 1434 O O . PRO A 1 189 ? -19.263 2.730 7.857 1.00 59.62 189 PRO A O 1
ATOM 1437 N N . GLY A 1 190 ? -19.694 4.079 9.603 1.00 60.72 190 GLY A N 1
ATOM 1438 C CA . GLY A 1 190 ? -20.815 3.311 10.158 1.00 60.72 190 GLY A CA 1
ATOM 1439 C C . GLY A 1 190 ? -20.496 2.473 11.404 1.00 60.72 190 GLY A C 1
ATOM 1440 O O . GLY A 1 190 ? -21.389 1.786 11.894 1.00 60.72 190 GLY A O 1
ATOM 1441 N N . SER A 1 191 ? -19.273 2.523 11.952 1.00 62.41 191 SER A N 1
ATOM 1442 C CA . SER A 1 191 ? -18.944 1.824 13.207 1.00 62.41 191 SER A CA 1
ATOM 1443 C C . SER A 1 191 ? -19.664 2.427 14.416 1.00 62.41 191 SER A C 1
ATOM 1445 O O . SER A 1 191 ? -19.650 3.648 14.601 1.00 62.41 191 SER A O 1
ATOM 1447 N N . GLY A 1 192 ? -20.229 1.581 15.282 1.00 61.38 192 GLY A N 1
ATOM 1448 C CA . GLY A 1 192 ? -20.856 2.029 16.528 1.00 61.38 192 GLY A CA 1
ATOM 1449 C C . GLY A 1 192 ? -19.844 2.559 17.561 1.00 61.38 192 GLY A C 1
ATOM 1450 O O . GLY A 1 192 ? -18.660 2.200 17.515 1.00 61.38 192 GLY A O 1
ATOM 1451 N N . PRO A 1 193 ? -20.277 3.389 18.532 1.00 57.69 193 PRO A N 1
ATOM 1452 C CA . PRO A 1 193 ? -19.409 3.840 19.618 1.00 57.69 193 PRO A CA 1
ATOM 1453 C C . PRO A 1 193 ? -18.876 2.633 20.409 1.00 57.69 193 PRO A C 1
ATOM 1455 O O . PRO A 1 193 ? -19.644 1.865 20.984 1.00 57.69 193 PRO A O 1
ATOM 1458 N N . GLY A 1 194 ? -17.551 2.464 20.418 1.00 63.88 194 GLY A N 1
ATOM 1459 C CA . GLY A 1 194 ? -16.870 1.316 21.030 1.00 63.88 194 GLY A CA 1
ATOM 1460 C C . GLY A 1 194 ? -16.485 0.177 20.072 1.00 63.88 194 GLY A C 1
ATOM 1461 O O . GLY A 1 194 ? -16.002 -0.855 20.542 1.00 63.88 194 GLY A O 1
ATOM 1462 N N . GLU A 1 195 ? -16.667 0.318 18.754 1.00 71.75 195 GLU A N 1
ATOM 1463 C CA . GLU A 1 195 ? -16.095 -0.614 17.759 1.00 71.75 195 GLU A CA 1
ATOM 1464 C C . GLU A 1 195 ? -14.777 -0.128 17.124 1.00 71.75 195 GLU A C 1
ATOM 1466 O O . GLU A 1 195 ? -13.999 -0.955 16.651 1.00 71.75 195 GLU A O 1
ATOM 1471 N N . SER A 1 196 ? -14.506 1.180 17.163 1.00 77.25 196 SER A N 1
ATOM 1472 C CA . SER A 1 196 ? -13.224 1.801 16.788 1.00 77.25 196 SER A CA 1
ATOM 1473 C C . SER A 1 196 ? -12.114 1.574 17.820 1.00 77.25 196 SER A C 1
ATOM 1475 O O . SER A 1 196 ? -12.384 1.553 19.021 1.00 77.25 196 SER A O 1
ATOM 1477 N N . LEU A 1 197 ? -10.857 1.535 17.359 1.00 83.00 197 LEU A N 1
ATOM 1478 C CA . LEU A 1 197 ? -9.681 1.731 18.219 1.00 83.00 197 LEU A CA 1
ATOM 1479 C C . LEU A 1 197 ? -9.638 3.167 18.765 1.00 83.00 197 LEU A C 1
ATOM 1481 O O . LEU A 1 197 ? -10.012 4.116 18.067 1.00 83.00 197 LEU A O 1
ATOM 1485 N N . SER A 1 198 ? -9.100 3.365 19.972 1.00 88.81 198 SER A N 1
ATOM 1486 C CA . SER A 1 198 ? -8.722 4.712 20.410 1.00 88.81 198 SER A CA 1
ATOM 1487 C C . SER A 1 198 ? -7.568 5.253 19.558 1.00 88.81 198 SER A C 1
ATOM 1489 O O . SER A 1 198 ? -6.770 4.498 19.002 1.00 88.81 198 SER A O 1
ATOM 1491 N N . THR A 1 199 ? -7.432 6.579 19.470 1.00 88.88 199 THR A N 1
ATOM 1492 C CA . THR A 1 199 ? -6.325 7.209 18.727 1.00 88.88 199 THR A CA 1
ATOM 1493 C C . THR A 1 199 ? -4.954 6.763 19.249 1.00 88.88 199 THR A C 1
ATOM 1495 O O . THR A 1 199 ? -4.033 6.590 18.463 1.00 88.88 199 THR A O 1
ATOM 1498 N N . LYS A 1 200 ? -4.822 6.500 20.559 1.00 90.25 200 LYS A N 1
ATOM 1499 C CA . LYS A 1 200 ? -3.564 6.032 21.160 1.00 90.25 200 LYS A CA 1
ATOM 1500 C C . LYS A 1 200 ? -3.202 4.611 20.714 1.00 90.25 200 LYS A C 1
ATOM 1502 O O . LYS A 1 200 ? -2.048 4.363 20.382 1.00 90.25 200 LYS A O 1
ATOM 1507 N N . GLU A 1 201 ? -4.170 3.696 20.708 1.00 91.50 201 GLU A N 1
ATOM 1508 C CA . GLU A 1 201 ? -3.970 2.320 20.226 1.00 91.50 201 GLU A CA 1
ATOM 1509 C C . GLU A 1 201 ? -3.685 2.302 18.722 1.00 91.50 201 GLU A C 1
ATOM 1511 O O . GLU A 1 201 ? -2.818 1.561 18.273 1.00 91.50 201 GLU A O 1
ATOM 1516 N N . HIS A 1 202 ? -4.361 3.160 17.953 1.00 93.12 202 HIS A N 1
ATOM 1517 C CA . HIS A 1 202 ? -4.145 3.306 16.514 1.00 93.12 202 HIS A CA 1
ATOM 1518 C C . HIS A 1 202 ? -2.740 3.830 16.182 1.00 93.12 202 HIS A C 1
ATOM 1520 O O . HIS A 1 202 ? -2.032 3.167 15.428 1.00 93.12 202 HIS A O 1
ATOM 1526 N N . THR A 1 203 ? -2.281 4.929 16.801 1.00 92.38 203 THR A N 1
ATOM 1527 C CA . THR A 1 203 ? -0.892 5.414 16.652 1.00 92.38 203 THR A CA 1
ATOM 1528 C C . THR A 1 203 ? 0.122 4.332 17.026 1.00 92.38 203 THR A C 1
ATOM 1530 O O . THR A 1 203 ? 1.050 4.080 16.259 1.00 92.38 203 THR A O 1
ATOM 1533 N N . ALA A 1 204 ? -0.060 3.668 18.174 1.00 92.62 204 ALA A N 1
ATOM 1534 C CA . ALA A 1 204 ? 0.853 2.620 18.626 1.00 92.62 204 ALA A CA 1
ATOM 1535 C C . ALA A 1 204 ? 0.912 1.443 17.639 1.00 92.62 204 ALA A C 1
ATOM 1537 O O . ALA A 1 204 ? 1.999 0.977 17.311 1.00 92.62 204 ALA A O 1
ATOM 1538 N N . LEU A 1 205 ? -0.237 1.007 17.111 1.00 93.62 205 LEU A N 1
ATOM 1539 C CA . LEU A 1 205 ? -0.323 -0.095 16.155 1.00 93.62 205 LEU A CA 1
ATOM 1540 C C . LEU A 1 205 ? 0.330 0.243 14.805 1.00 93.62 205 LEU A C 1
ATOM 1542 O O . LEU A 1 205 ? 1.055 -0.592 14.260 1.00 93.62 205 LEU A O 1
ATOM 1546 N N . LEU A 1 206 ? 0.116 1.457 14.276 1.00 93.62 206 LEU A N 1
ATOM 1547 C CA . LEU A 1 206 ? 0.775 1.904 13.040 1.00 93.62 206 LEU A CA 1
ATOM 1548 C C . LEU A 1 206 ? 2.302 1.920 13.184 1.00 93.62 206 LEU A C 1
ATOM 1550 O O . LEU A 1 206 ? 2.994 1.496 12.259 1.00 93.62 206 LEU A O 1
ATOM 1554 N N . GLN A 1 207 ? 2.810 2.357 14.341 1.00 91.12 207 GLN A N 1
ATOM 1555 C CA . GLN A 1 207 ? 4.243 2.430 14.634 1.00 91.12 207 GLN A CA 1
ATOM 1556 C C . GLN A 1 207 ? 4.862 1.045 14.873 1.00 91.12 207 GLN A C 1
ATOM 1558 O O . GLN A 1 207 ? 5.863 0.707 14.243 1.00 91.12 207 GLN A O 1
ATOM 1563 N N . GLU A 1 208 ? 4.260 0.219 15.736 1.00 92.12 208 GLU A N 1
ATOM 1564 C CA . GLU A 1 208 ? 4.777 -1.111 16.096 1.00 92.12 208 GLU A CA 1
ATOM 1565 C C . GLU A 1 208 ? 4.832 -2.048 14.881 1.00 92.12 208 GLU A C 1
ATO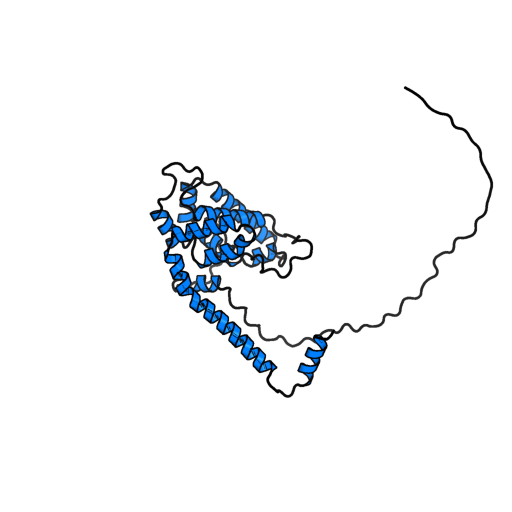M 1567 O O . GLU A 1 208 ? 5.827 -2.739 14.668 1.00 92.12 208 GLU A O 1
ATOM 1572 N N . LYS A 1 209 ? 3.777 -2.046 14.055 1.00 92.38 209 LYS A N 1
ATOM 1573 C CA . LYS A 1 209 ? 3.672 -2.890 12.854 1.00 92.38 209 LYS A CA 1
ATOM 1574 C C . LYS A 1 209 ? 4.150 -2.192 11.572 1.00 92.38 209 LYS A C 1
ATOM 1576 O O . LYS A 1 209 ? 4.045 -2.769 10.493 1.00 92.38 209 LYS A O 1
ATOM 1581 N N . ARG A 1 210 ? 4.661 -0.955 11.674 1.00 91.62 210 ARG A N 1
ATOM 1582 C CA . ARG A 1 210 ? 5.158 -0.114 10.561 1.00 91.62 210 ARG A CA 1
ATOM 1583 C C . ARG A 1 210 ? 4.183 -0.003 9.378 1.00 91.62 210 ARG A C 1
ATOM 1585 O O . ARG A 1 210 ? 4.592 0.048 8.223 1.00 91.62 210 ARG A O 1
ATOM 1592 N N . LEU A 1 211 ? 2.877 0.010 9.646 1.00 92.31 211 LEU A N 1
ATOM 1593 C CA . LEU A 1 211 ? 1.837 -0.159 8.618 1.00 92.31 211 LEU A CA 1
ATOM 1594 C C . LEU A 1 211 ? 1.773 0.999 7.613 1.00 92.31 211 LEU A C 1
ATOM 1596 O O . LEU A 1 211 ? 1.450 0.781 6.449 1.00 92.31 211 LEU A O 1
ATOM 1600 N N . LEU A 1 212 ? 2.088 2.214 8.065 1.00 94.44 212 LEU A N 1
ATOM 1601 C CA . LEU A 1 212 ? 2.134 3.438 7.263 1.00 94.44 212 LEU A CA 1
ATOM 1602 C C . LEU A 1 212 ? 3.415 4.212 7.614 1.00 94.44 212 L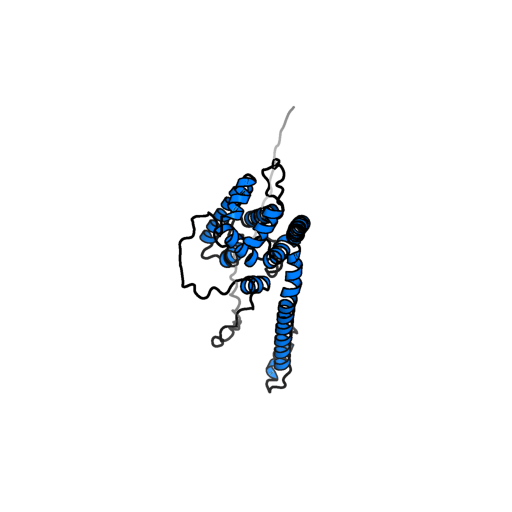EU A C 1
ATOM 1604 O O . LEU A 1 212 ? 3.369 5.280 8.225 1.00 94.44 212 LEU A O 1
ATOM 1608 N N . ASP A 1 213 ? 4.562 3.611 7.291 1.00 91.94 213 ASP A N 1
ATOM 1609 C CA . ASP A 1 213 ? 5.884 4.236 7.395 1.00 91.94 213 ASP A CA 1
ATOM 1610 C C . ASP A 1 213 ? 6.211 5.127 6.176 1.00 91.94 213 ASP A C 1
ATOM 1612 O O . ASP A 1 213 ? 5.484 5.149 5.178 1.00 91.94 213 ASP A O 1
ATOM 1616 N N . LEU A 1 214 ? 7.305 5.895 6.256 1.00 91.19 214 LEU A N 1
ATOM 1617 C CA . LEU A 1 214 ? 7.694 6.829 5.193 1.00 91.19 214 LEU A CA 1
ATOM 1618 C C . LEU A 1 214 ? 7.933 6.125 3.837 1.00 91.19 214 LEU A C 1
ATOM 1620 O O . LEU A 1 214 ? 7.392 6.609 2.842 1.00 91.19 214 LEU A O 1
ATOM 1624 N N . PRO A 1 215 ? 8.643 4.979 3.752 1.00 90.81 215 PRO A N 1
ATOM 1625 C CA . PRO A 1 215 ? 8.755 4.219 2.507 1.00 90.81 215 PRO A CA 1
ATOM 1626 C C . PRO A 1 215 ? 7.404 3.802 1.915 1.00 90.81 215 PRO A C 1
ATOM 1628 O O . PRO A 1 215 ? 7.169 4.028 0.730 1.00 90.81 215 PRO A O 1
ATOM 1631 N N . LYS A 1 216 ? 6.488 3.232 2.714 1.00 94.12 216 LYS A N 1
ATOM 1632 C CA . LYS A 1 216 ? 5.146 2.846 2.239 1.00 94.12 216 LYS A CA 1
ATOM 1633 C C . LYS A 1 216 ? 4.352 4.054 1.751 1.00 94.12 216 LYS A C 1
ATOM 1635 O O . LYS A 1 216 ? 3.693 3.946 0.726 1.00 94.12 216 LYS A O 1
ATOM 1640 N N . LEU A 1 217 ? 4.427 5.201 2.426 1.00 94.88 217 LEU A N 1
ATOM 1641 C CA . LEU A 1 217 ? 3.702 6.408 2.012 1.00 94.88 217 LEU A CA 1
ATOM 1642 C C . LEU A 1 217 ? 4.269 7.027 0.723 1.00 94.88 217 LEU A C 1
ATOM 1644 O O . LEU A 1 217 ? 3.493 7.472 -0.120 1.00 94.88 217 LEU A O 1
ATOM 1648 N N . LEU A 1 218 ? 5.589 6.985 0.514 1.00 92.69 218 LEU A N 1
ATOM 1649 C CA . LEU A 1 218 ? 6.211 7.378 -0.758 1.00 92.69 218 LEU A CA 1
ATOM 1650 C C . LEU A 1 218 ? 5.780 6.458 -1.915 1.00 92.69 218 LEU A C 1
ATOM 1652 O O . LEU A 1 218 ? 5.451 6.948 -2.997 1.00 92.69 218 LEU A O 1
ATOM 1656 N N . ASP A 1 219 ? 5.723 5.144 -1.684 1.00 94.75 219 ASP A N 1
ATOM 1657 C CA . ASP A 1 219 ? 5.254 4.176 -2.683 1.00 94.75 219 ASP A CA 1
ATOM 1658 C C . ASP A 1 219 ? 3.743 4.324 -2.959 1.00 94.75 219 ASP A C 1
ATOM 1660 O O . ASP A 1 219 ? 3.329 4.336 -4.117 1.00 94.75 219 ASP A O 1
ATOM 1664 N N . ILE A 1 220 ? 2.918 4.557 -1.929 1.00 96.31 220 ILE A N 1
ATOM 1665 C CA . ILE A 1 220 ? 1.483 4.876 -2.059 1.00 96.31 220 ILE A CA 1
ATOM 1666 C C . ILE A 1 220 ? 1.271 6.120 -2.936 1.00 96.31 220 ILE A C 1
ATOM 1668 O O . ILE A 1 220 ? 0.450 6.088 -3.853 1.00 96.31 220 ILE A O 1
ATOM 1672 N N . CYS A 1 221 ? 2.032 7.196 -2.713 1.00 95.06 221 CYS A N 1
ATOM 1673 C CA . CYS A 1 221 ? 1.979 8.392 -3.558 1.00 95.06 221 CYS A CA 1
ATOM 1674 C C . CYS A 1 221 ? 2.362 8.101 -5.018 1.00 95.06 221 CYS A C 1
ATOM 1676 O O . CYS A 1 221 ? 1.719 8.619 -5.930 1.00 95.06 221 CYS A O 1
ATOM 1678 N N . ALA A 1 222 ? 3.381 7.269 -5.253 1.00 93.75 222 ALA A N 1
ATOM 1679 C CA . ALA A 1 222 ? 3.855 6.946 -6.598 1.00 93.75 222 ALA A CA 1
ATOM 1680 C C . ALA A 1 222 ? 2.910 6.015 -7.383 1.00 93.75 222 ALA A C 1
ATOM 1682 O O . ALA A 1 222 ? 2.788 6.163 -8.600 1.00 93.75 222 ALA A O 1
ATOM 1683 N N . ILE A 1 223 ? 2.243 5.081 -6.697 1.00 93.75 223 ILE A N 1
ATOM 1684 C CA . ILE A 1 223 ? 1.309 4.118 -7.297 1.00 93.75 223 ILE A CA 1
ATOM 1685 C C . ILE A 1 223 ? -0.073 4.756 -7.511 1.00 93.75 223 ILE A C 1
ATOM 1687 O O . ILE A 1 223 ? -0.616 4.680 -8.609 1.00 93.75 223 ILE A O 1
ATOM 1691 N N . TYR A 1 224 ? -0.642 5.407 -6.489 1.00 95.44 224 TYR A N 1
ATOM 1692 C CA . TYR A 1 224 ? -2.052 5.833 -6.493 1.00 95.44 224 TYR A CA 1
ATOM 1693 C C . TYR A 1 224 ? -2.268 7.333 -6.736 1.00 95.44 224 TYR A C 1
ATOM 1695 O O . TYR A 1 224 ? -3.378 7.742 -7.078 1.00 95.44 224 TYR A O 1
ATOM 1703 N N . GLY A 1 225 ? -1.234 8.169 -6.589 1.00 94.00 225 GLY A N 1
ATOM 1704 C CA . GLY A 1 225 ? -1.372 9.628 -6.654 1.00 94.00 225 GLY A CA 1
ATOM 1705 C C . GLY A 1 225 ? -1.780 10.187 -8.024 1.00 94.00 225 GLY A C 1
ATOM 1706 O O . GLY A 1 225 ? -2.320 11.288 -8.077 1.00 94.00 225 GLY A O 1
ATOM 1707 N N . HIS A 1 226 ? -1.559 9.440 -9.113 1.00 91.44 226 HIS A N 1
ATOM 1708 C CA . HIS A 1 226 ? -1.965 9.836 -10.468 1.00 91.44 226 HIS A CA 1
ATOM 1709 C C . HIS A 1 226 ? -3.471 9.643 -10.699 1.00 91.44 226 HIS A C 1
ATOM 1711 O O . HIS A 1 226 ? -4.168 10.597 -11.032 1.00 91.44 226 HIS A O 1
ATOM 1717 N N . ASP A 1 227 ? -3.974 8.426 -10.473 1.00 88.00 227 ASP A N 1
ATOM 1718 C CA . ASP A 1 227 ? -5.367 8.060 -10.763 1.00 88.00 227 ASP A CA 1
ATOM 1719 C C . ASP A 1 227 ? -6.342 8.409 -9.618 1.00 88.00 227 ASP A C 1
ATOM 1721 O O . ASP A 1 227 ? -7.551 8.480 -9.833 1.00 88.00 227 ASP A O 1
ATOM 1725 N N . ASN A 1 228 ? -5.844 8.607 -8.389 1.00 93.31 228 ASN A N 1
ATOM 1726 C CA . ASN A 1 228 ? -6.661 8.735 -7.175 1.00 93.31 228 ASN A CA 1
ATOM 1727 C C . ASN A 1 228 ? -6.102 9.782 -6.184 1.00 93.31 228 ASN A C 1
ATOM 1729 O O . ASN A 1 228 ? -5.967 9.530 -4.981 1.00 93.31 228 ASN A O 1
ATOM 1733 N N . GLY A 1 229 ? -5.729 10.961 -6.691 1.00 94.88 229 GLY A N 1
ATOM 1734 C CA . GLY A 1 229 ? -5.021 11.996 -5.926 1.00 94.88 229 GLY A CA 1
ATOM 1735 C C . GLY A 1 229 ? -5.720 12.458 -4.636 1.00 94.88 229 GLY A C 1
ATOM 1736 O O . GLY A 1 229 ? -5.060 12.594 -3.608 1.00 94.88 229 GLY A O 1
ATOM 1737 N N . GLU A 1 230 ? -7.046 12.647 -4.644 1.00 96.44 230 GLU A N 1
ATOM 1738 C CA . GLU A 1 230 ? -7.790 13.159 -3.476 1.00 96.44 230 GLU A CA 1
ATOM 1739 C C . GLU A 1 230 ? -7.782 12.182 -2.289 1.00 96.44 230 GLU A C 1
ATOM 1741 O O . GLU A 1 230 ? -7.386 12.551 -1.179 1.00 96.44 230 GLU A O 1
ATOM 1746 N N . LEU A 1 231 ? -8.155 10.915 -2.512 1.00 95.75 231 LEU A N 1
ATOM 1747 C CA . LEU A 1 231 ? -8.145 9.904 -1.450 1.00 95.75 231 LEU A CA 1
ATOM 1748 C C . LEU A 1 231 ? -6.715 9.550 -1.024 1.00 95.75 231 LEU A C 1
ATOM 1750 O O . LEU A 1 231 ? -6.489 9.267 0.152 1.00 95.75 231 LEU A O 1
ATOM 1754 N N . THR A 1 232 ? -5.745 9.600 -1.943 1.00 97.25 232 THR A N 1
ATOM 1755 C CA . THR A 1 232 ? -4.320 9.407 -1.619 1.00 97.25 232 THR A CA 1
ATOM 1756 C C . THR A 1 232 ? -3.812 10.525 -0.702 1.00 97.25 232 THR A C 1
ATOM 1758 O O . THR A 1 232 ? -3.185 10.245 0.318 1.00 97.25 232 THR A O 1
ATOM 1761 N N . SER A 1 233 ? -4.160 11.783 -0.992 1.00 96.94 233 SER A N 1
ATOM 1762 C CA . SER A 1 233 ? -3.852 12.939 -0.136 1.00 96.94 233 SER A CA 1
ATOM 1763 C C . SER A 1 233 ? -4.491 12.821 1.254 1.00 96.94 233 SER A C 1
ATOM 1765 O O . SER A 1 233 ? -3.832 13.063 2.270 1.00 96.94 233 SER A O 1
ATOM 1767 N N . SER A 1 234 ? -5.751 12.370 1.323 1.00 96.38 234 SER A N 1
ATOM 1768 C CA . SER A 1 234 ? -6.435 12.099 2.593 1.00 96.38 234 SER A CA 1
ATOM 1769 C C . SER A 1 234 ? -5.752 10.987 3.399 1.00 96.38 234 SER A C 1
ATOM 1771 O O . SER A 1 234 ? -5.506 11.184 4.587 1.00 96.38 234 SER A O 1
ATOM 1773 N N . LEU A 1 235 ? -5.372 9.869 2.769 1.00 96.56 235 LEU A N 1
ATOM 1774 C CA . LEU A 1 235 ? -4.645 8.760 3.405 1.00 96.56 235 LEU A CA 1
ATOM 1775 C C . LEU A 1 235 ? -3.326 9.244 4.028 1.00 96.56 235 LEU A C 1
ATOM 1777 O O . LEU A 1 235 ? -3.053 8.984 5.200 1.00 96.56 235 LEU A O 1
ATOM 1781 N N . VAL A 1 236 ? -2.533 9.996 3.260 1.00 95.81 236 VAL A N 1
ATOM 1782 C CA . VAL A 1 236 ? -1.238 10.535 3.701 1.00 95.81 236 VAL A CA 1
ATOM 1783 C C . VAL A 1 236 ? -1.418 11.560 4.824 1.00 95.81 236 VAL A C 1
ATOM 1785 O O . VAL A 1 236 ? -0.689 11.520 5.813 1.00 95.81 236 VAL A O 1
ATOM 1788 N N . THR A 1 237 ? -2.428 12.428 4.730 1.00 95.19 237 THR A N 1
ATOM 1789 C CA . THR A 1 237 ? -2.748 13.406 5.781 1.00 95.19 237 THR A CA 1
ATOM 1790 C C . THR A 1 237 ? -3.179 12.713 7.075 1.00 95.19 237 THR A C 1
ATOM 1792 O O . THR A 1 237 ? -2.681 13.068 8.141 1.00 95.19 237 THR A O 1
ATOM 1795 N N . ASN A 1 238 ? -4.030 11.683 7.001 1.00 94.25 238 ASN A N 1
ATOM 1796 C CA . ASN A 1 238 ? -4.399 10.869 8.161 1.00 94.25 238 ASN A CA 1
ATOM 1797 C C . ASN A 1 238 ? -3.151 10.242 8.811 1.00 94.25 238 ASN A C 1
ATOM 1799 O O . ASN A 1 238 ? -2.974 10.334 10.025 1.00 94.25 238 ASN A O 1
ATOM 1803 N N . ALA A 1 239 ? -2.250 9.663 8.008 1.00 93.88 239 ALA A N 1
ATOM 1804 C CA . ALA A 1 239 ? -1.020 9.044 8.499 1.00 93.88 239 ALA A CA 1
ATOM 1805 C C . ALA A 1 239 ? -0.083 10.045 9.204 1.00 93.88 239 ALA A C 1
ATOM 1807 O O . ALA A 1 239 ? 0.446 9.723 10.267 1.00 93.88 239 ALA A O 1
ATOM 1808 N N . ILE A 1 240 ? 0.079 11.260 8.661 1.00 92.44 240 ILE A N 1
ATOM 1809 C CA . ILE A 1 240 ? 0.881 12.340 9.266 1.00 92.44 240 ILE A CA 1
ATOM 1810 C C . ILE A 1 240 ? 0.239 12.846 10.567 1.00 92.44 240 ILE A C 1
ATOM 1812 O O . ILE A 1 240 ? 0.933 13.020 11.565 1.00 92.44 240 ILE A O 1
ATOM 1816 N N . VAL A 1 241 ? -1.085 13.042 10.596 1.00 92.06 241 VAL A N 1
ATOM 1817 C CA . VAL A 1 241 ? -1.815 13.501 11.796 1.00 92.06 241 VAL A CA 1
ATOM 1818 C C . VAL A 1 241 ? -1.737 12.478 12.937 1.00 92.06 241 VAL A C 1
ATOM 1820 O O . VAL A 1 241 ? -1.642 12.861 14.102 1.00 92.06 241 VAL A O 1
ATOM 1823 N N . VAL A 1 242 ? -1.750 11.181 12.618 1.00 90.12 242 VAL A N 1
ATOM 1824 C CA . VAL A 1 242 ? -1.647 10.086 13.600 1.00 90.12 242 VAL A CA 1
ATOM 1825 C C . VAL A 1 242 ? -0.191 9.810 14.017 1.00 90.12 242 VAL A C 1
ATOM 1827 O O . VAL A 1 242 ? 0.037 9.281 15.108 1.00 90.12 242 VAL A O 1
ATOM 1830 N N . GLN A 1 243 ? 0.795 10.178 13.190 1.00 89.38 243 GLN A N 1
ATOM 1831 C CA . GLN A 1 243 ? 2.229 9.943 13.409 1.00 89.38 243 GLN A CA 1
ATOM 1832 C C . GLN A 1 243 ? 3.079 11.180 13.017 1.00 89.38 243 GLN A C 1
ATOM 1834 O O . GLN A 1 243 ? 3.781 11.136 12.008 1.00 89.38 243 GLN A O 1
ATOM 1839 N N . PRO A 1 244 ? 3.085 12.282 13.792 1.00 84.44 244 PRO A N 1
ATOM 1840 C CA . PRO A 1 244 ? 3.780 13.519 13.400 1.00 84.44 244 PRO A CA 1
ATOM 1841 C C . PRO A 1 244 ? 5.290 13.335 13.156 1.00 84.44 244 PRO A C 1
ATOM 1843 O O . PRO A 1 244 ? 5.833 13.890 12.200 1.00 84.44 244 PRO A O 1
ATOM 1846 N N . ASN A 1 245 ? 5.949 12.478 13.946 1.00 84.38 245 ASN A N 1
ATOM 1847 C CA . ASN A 1 245 ? 7.380 12.154 13.843 1.00 84.38 245 ASN A CA 1
ATOM 1848 C C . ASN A 1 245 ? 7.782 11.515 12.493 1.00 84.38 245 ASN A C 1
ATOM 1850 O O . ASN A 1 245 ? 8.964 11.380 12.185 1.00 84.38 245 ASN A O 1
ATOM 1854 N N . LEU A 1 246 ? 6.810 11.111 11.669 1.00 84.44 246 LEU A N 1
ATOM 1855 C CA . LEU A 1 246 ? 7.023 10.650 10.296 1.00 84.44 246 LEU A CA 1
ATOM 1856 C C . LEU A 1 246 ? 7.790 11.684 9.450 1.00 84.44 246 LEU A C 1
ATOM 1858 O O . LEU A 1 246 ? 8.591 11.309 8.593 1.00 84.44 246 LEU A O 1
ATOM 1862 N N . LEU A 1 247 ? 7.571 12.978 9.711 1.00 79.44 247 LEU A N 1
ATOM 1863 C CA . LEU A 1 247 ? 8.241 14.075 9.010 1.00 79.44 247 LEU A CA 1
ATOM 1864 C C . LEU A 1 247 ? 9.720 14.215 9.417 1.00 79.44 247 LEU A C 1
ATOM 1866 O O . LEU A 1 247 ? 10.546 14.560 8.575 1.00 79.44 247 LEU A O 1
ATOM 1870 N N . ASP A 1 248 ? 10.092 13.849 10.648 1.00 83.38 248 ASP A N 1
ATOM 1871 C CA . ASP A 1 248 ? 11.501 13.781 11.079 1.00 83.38 248 ASP A CA 1
ATOM 1872 C C . ASP A 1 248 ? 12.269 12.684 10.317 1.00 83.38 248 ASP A C 1
ATOM 1874 O O . ASP A 1 248 ? 13.465 12.811 10.025 1.00 83.38 248 ASP A O 1
ATOM 1878 N N . GLY A 1 249 ? 11.551 11.633 9.903 1.00 79.19 249 GLY A N 1
ATOM 1879 C CA . GLY A 1 249 ? 12.052 10.623 8.978 1.00 79.19 249 GLY A CA 1
ATOM 1880 C C . GLY A 1 249 ? 12.523 11.226 7.652 1.00 79.19 249 GLY A C 1
ATOM 1881 O O . GLY A 1 249 ? 13.559 10.813 7.144 1.00 79.19 249 GLY A O 1
ATOM 1882 N N . ILE A 1 250 ? 11.851 12.257 7.124 1.00 81.25 250 ILE A N 1
ATOM 1883 C CA . ILE A 1 250 ? 12.250 12.912 5.866 1.00 81.25 250 ILE A CA 1
ATOM 1884 C C . ILE A 1 250 ? 13.631 13.564 6.016 1.00 81.25 250 ILE A C 1
ATOM 1886 O O . ILE A 1 250 ? 14.486 13.376 5.155 1.00 81.25 250 ILE A O 1
ATOM 1890 N N . ASN A 1 251 ? 13.893 14.248 7.134 1.00 82.62 251 ASN A N 1
ATOM 1891 C CA . ASN A 1 251 ? 15.203 14.852 7.413 1.00 82.62 251 ASN A CA 1
ATOM 1892 C C . ASN A 1 251 ? 16.315 13.800 7.580 1.00 82.62 251 ASN A C 1
ATOM 1894 O O . ASN A 1 251 ? 17.459 14.048 7.210 1.00 82.62 251 ASN A O 1
ATOM 1898 N N . THR A 1 252 ? 15.976 12.614 8.094 1.00 84.12 252 THR A N 1
ATOM 1899 C CA . THR A 1 252 ? 16.904 11.471 8.213 1.00 84.12 252 THR A CA 1
ATOM 1900 C C . THR A 1 252 ? 17.225 10.842 6.849 1.00 84.12 252 THR A C 1
ATOM 1902 O O . THR A 1 252 ? 18.320 10.330 6.631 1.00 84.12 252 THR A O 1
ATOM 1905 N N . VAL A 1 253 ? 16.265 10.887 5.925 1.00 81.69 253 VAL A N 1
ATOM 1906 C CA . VAL A 1 253 ? 16.301 10.237 4.608 1.00 81.69 253 VAL A CA 1
ATOM 1907 C C . VAL A 1 253 ? 16.869 11.138 3.506 1.00 81.69 253 VAL A C 1
ATOM 1909 O O . VAL A 1 253 ? 17.487 10.644 2.563 1.00 81.69 253 VAL A O 1
ATOM 1912 N N . LEU A 1 254 ? 16.709 12.458 3.626 1.00 84.44 254 LEU A N 1
ATOM 1913 C CA . LEU A 1 254 ? 17.159 13.435 2.633 1.00 84.44 254 LEU A CA 1
ATOM 1914 C C . LEU A 1 254 ? 18.660 13.334 2.273 1.00 84.44 254 LEU A C 1
ATOM 1916 O O . LEU A 1 254 ? 18.955 13.419 1.081 1.00 84.44 254 LEU A O 1
ATOM 1920 N N . PRO A 1 255 ? 19.607 13.089 3.207 1.00 87.12 255 PRO A N 1
ATOM 1921 C CA . PRO A 1 255 ? 21.011 12.871 2.852 1.00 87.12 255 PRO A CA 1
ATOM 1922 C C . PRO A 1 255 ? 21.200 11.687 1.898 1.00 87.12 255 PRO A C 1
ATOM 1924 O O . PRO A 1 255 ? 21.846 11.837 0.870 1.00 87.12 255 PRO A O 1
ATOM 1927 N N . GLN A 1 256 ? 20.535 10.554 2.152 1.00 85.00 256 GLN A N 1
ATOM 1928 C CA . GLN A 1 256 ? 20.637 9.354 1.309 1.00 85.00 256 GLN A CA 1
ATOM 1929 C C . GLN A 1 256 ? 20.080 9.583 -0.107 1.00 85.00 256 GLN A C 1
ATOM 1931 O O . GLN A 1 256 ? 20.590 9.025 -1.078 1.00 85.00 256 GLN A O 1
ATOM 1936 N N . PHE A 1 257 ? 19.047 10.424 -0.243 1.00 82.81 257 PHE A N 1
ATOM 1937 C CA . PHE A 1 257 ? 18.565 10.884 -1.551 1.00 82.81 257 PHE A CA 1
ATOM 1938 C C . PHE A 1 257 ? 19.640 11.705 -2.280 1.00 82.81 257 PHE A C 1
ATOM 1940 O O . PHE A 1 257 ? 19.900 11.458 -3.457 1.00 82.81 257 PHE A O 1
ATOM 1947 N N . LEU A 1 258 ? 20.273 12.662 -1.592 1.00 88.56 258 LEU A N 1
ATOM 1948 C CA . LEU A 1 258 ? 21.327 13.507 -2.163 1.00 88.56 258 LEU A CA 1
ATOM 1949 C C . LEU A 1 258 ? 22.572 12.691 -2.544 1.00 88.56 258 LEU A C 1
ATOM 1951 O O . LEU A 1 258 ? 23.082 12.866 -3.647 1.00 88.56 258 LEU A O 1
ATOM 1955 N N . ASP A 1 259 ? 22.995 11.739 -1.710 1.00 88.12 259 ASP A N 1
ATOM 1956 C CA . ASP A 1 259 ? 24.105 10.818 -1.994 1.00 88.12 259 ASP A CA 1
ATOM 1957 C C . ASP A 1 259 ? 23.869 10.014 -3.284 1.00 88.12 259 ASP A C 1
ATOM 1959 O O . ASP A 1 259 ? 24.795 9.788 -4.067 1.00 88.12 259 ASP A O 1
ATOM 1963 N N . ILE A 1 260 ? 22.620 9.613 -3.552 1.00 88.81 260 ILE A N 1
ATOM 1964 C CA . ILE A 1 260 ? 22.237 8.925 -4.792 1.00 88.81 260 ILE A CA 1
ATOM 1965 C C . ILE A 1 260 ? 22.281 9.880 -5.994 1.00 88.81 260 ILE A C 1
ATOM 1967 O O . ILE A 1 260 ? 22.806 9.494 -7.040 1.00 88.81 260 ILE A O 1
ATOM 1971 N N . PHE A 1 261 ? 21.820 11.129 -5.858 1.00 88.06 261 PHE A N 1
ATOM 1972 C CA . PHE A 1 261 ? 21.962 12.136 -6.919 1.00 88.06 261 PHE A CA 1
ATOM 1973 C C . PHE A 1 261 ? 23.432 12.463 -7.222 1.00 88.06 261 PHE A C 1
ATOM 1975 O O . PHE A 1 261 ? 23.799 12.511 -8.395 1.00 88.06 261 PHE A O 1
ATOM 1982 N N . HIS A 1 262 ? 24.284 12.609 -6.204 1.00 90.69 262 HIS A N 1
ATOM 1983 C CA . HIS A 1 262 ? 25.726 12.798 -6.381 1.00 90.69 262 HIS A CA 1
ATOM 1984 C C . HIS A 1 262 ? 26.376 11.569 -7.032 1.00 90.69 262 HIS A C 1
ATOM 1986 O O . HIS A 1 262 ? 27.035 11.701 -8.056 1.00 90.69 262 HIS A O 1
ATOM 1992 N N . THR A 1 263 ? 26.062 10.354 -6.568 1.00 92.25 263 THR A N 1
ATOM 1993 C CA . THR A 1 263 ? 26.539 9.105 -7.195 1.00 92.25 263 THR A CA 1
ATOM 1994 C C . THR A 1 263 ? 26.125 8.989 -8.670 1.00 92.25 263 THR A C 1
ATOM 1996 O O . THR A 1 263 ? 26.871 8.446 -9.487 1.00 92.25 263 THR A O 1
ATOM 1999 N N . MET A 1 264 ? 24.936 9.477 -9.042 1.00 90.25 264 MET A N 1
ATOM 2000 C CA . MET A 1 264 ? 24.497 9.543 -10.441 1.00 90.25 264 MET A CA 1
ATOM 2001 C C . MET A 1 264 ? 25.247 10.625 -11.229 1.00 90.25 264 MET A C 1
ATOM 2003 O O . MET A 1 264 ? 25.670 10.363 -12.355 1.00 90.25 264 MET A O 1
ATOM 2007 N N . GLN A 1 265 ? 25.437 11.810 -10.645 1.00 90.81 265 GLN A N 1
ATOM 2008 C CA . GLN A 1 265 ? 26.192 12.915 -11.235 1.00 90.81 265 GLN A CA 1
ATOM 2009 C C . GLN A 1 265 ? 27.640 12.506 -11.534 1.00 90.81 265 GLN A C 1
ATOM 2011 O O . GLN A 1 265 ? 28.091 12.679 -12.666 1.00 90.81 265 GLN A O 1
ATOM 2016 N N . ASP A 1 266 ? 28.331 11.905 -10.566 1.00 91.50 266 ASP A N 1
ATOM 2017 C CA . ASP A 1 266 ? 29.725 11.474 -10.689 1.00 91.50 266 ASP A CA 1
ATOM 2018 C C . ASP A 1 266 ? 29.879 10.420 -11.791 1.00 91.50 266 ASP A C 1
ATOM 2020 O O . ASP A 1 266 ? 30.668 10.600 -12.715 1.00 91.50 266 ASP A O 1
ATOM 2024 N N . ARG A 1 267 ? 29.031 9.379 -11.803 1.00 91.81 267 ARG A N 1
ATOM 2025 C CA . ARG A 1 267 ? 29.036 8.349 -12.863 1.00 91.81 267 ARG A CA 1
ATOM 2026 C C . ARG A 1 267 ? 28.782 8.922 -14.259 1.00 91.81 267 ARG A C 1
ATOM 2028 O O . ARG A 1 267 ? 29.369 8.445 -15.234 1.00 91.81 267 ARG A O 1
ATOM 2035 N N . CYS A 1 268 ? 27.915 9.927 -14.375 1.00 91.00 268 CYS A N 1
ATOM 2036 C CA . CYS A 1 268 ? 27.694 10.643 -15.630 1.00 91.00 268 CYS A CA 1
ATOM 2037 C C . CYS A 1 268 ? 28.923 11.474 -16.030 1.00 91.00 268 CYS A C 1
ATOM 2039 O O . CYS A 1 268 ? 29.316 11.445 -17.196 1.00 91.00 268 CYS A O 1
ATOM 2041 N N . MET A 1 269 ? 29.565 12.162 -15.082 1.00 90.31 269 MET A N 1
ATOM 2042 C CA . MET A 1 269 ? 30.769 12.955 -15.340 1.00 90.31 269 MET A CA 1
ATOM 2043 C C . MET A 1 269 ? 31.986 12.097 -15.695 1.00 90.31 269 MET A C 1
ATOM 2045 O O . MET A 1 269 ? 32.712 12.456 -16.619 1.00 90.31 269 MET A O 1
ATOM 2049 N N . ASP A 1 270 ? 32.189 10.956 -15.039 1.00 88.81 270 ASP A N 1
ATOM 2050 C CA . ASP A 1 270 ? 33.222 9.975 -15.392 1.00 88.81 270 ASP A CA 1
ATOM 2051 C C . ASP A 1 270 ? 33.006 9.450 -16.817 1.00 88.81 270 ASP A C 1
ATOM 2053 O O . ASP A 1 270 ? 33.927 9.429 -17.635 1.00 88.81 270 ASP A O 1
ATOM 2057 N N . SER A 1 271 ? 31.760 9.097 -17.152 1.00 87.62 271 SER A N 1
ATOM 2058 C CA . SER A 1 271 ? 31.391 8.633 -18.495 1.00 87.62 271 SER A CA 1
ATOM 2059 C C . SER A 1 271 ? 31.658 9.702 -19.563 1.00 87.62 271 SER A C 1
ATOM 2061 O O . SER A 1 271 ? 32.202 9.395 -20.624 1.00 87.62 271 SER A O 1
ATOM 2063 N N . LEU A 1 272 ? 31.335 10.969 -19.279 1.00 87.06 272 LEU A N 1
ATOM 2064 C CA . LEU A 1 272 ? 31.624 12.094 -20.173 1.00 87.06 272 LEU A CA 1
ATOM 2065 C C . LEU A 1 272 ? 33.127 12.378 -20.296 1.00 87.06 272 LEU A C 1
ATOM 2067 O O . LEU A 1 272 ? 33.586 12.691 -21.393 1.00 87.06 272 LEU A O 1
ATOM 2071 N N . GLN A 1 273 ? 33.911 12.229 -19.225 1.00 85.25 273 GLN A N 1
ATOM 2072 C CA . GLN A 1 273 ? 35.371 12.371 -19.268 1.00 85.25 273 GLN A CA 1
ATOM 2073 C C . GLN A 1 273 ? 36.029 11.264 -20.102 1.00 85.25 273 GLN A C 1
ATOM 2075 O O . GLN A 1 273 ? 36.911 11.555 -20.908 1.00 85.25 273 GLN A O 1
ATOM 2080 N N . VAL A 1 274 ? 35.562 10.015 -19.987 1.00 81.62 274 VAL A N 1
ATOM 2081 C CA . VAL A 1 274 ? 36.023 8.897 -20.830 1.00 81.62 274 VAL A CA 1
ATOM 2082 C C . VAL A 1 274 ? 35.713 9.144 -22.311 1.00 81.62 274 VAL A C 1
ATOM 2084 O O . VAL A 1 274 ? 36.562 8.865 -23.155 1.00 81.62 274 VAL A O 1
ATOM 2087 N N . LEU A 1 275 ? 34.546 9.712 -22.634 1.00 75.06 275 LEU A N 1
ATOM 2088 C CA . LEU A 1 275 ? 34.173 10.080 -24.009 1.00 75.06 275 LEU A CA 1
ATOM 2089 C C . LEU A 1 275 ? 34.926 11.315 -24.539 1.00 75.06 275 LEU A C 1
ATOM 2091 O O . LEU A 1 275 ? 35.212 11.383 -25.730 1.00 75.06 275 LEU A O 1
ATOM 2095 N N . SER A 1 276 ? 35.265 12.270 -23.668 1.00 71.31 276 SER A N 1
ATOM 2096 C CA . SER A 1 276 ? 35.984 13.509 -24.025 1.00 71.31 276 SER A CA 1
ATOM 2097 C C . SER A 1 276 ? 37.511 13.345 -24.058 1.00 71.31 276 SER A C 1
ATOM 2099 O O . SER A 1 276 ? 38.231 14.258 -24.463 1.00 71.31 276 SER A O 1
ATOM 2101 N N . SER A 1 277 ? 38.019 12.194 -23.612 1.00 63.34 277 SER A N 1
ATOM 2102 C CA . SER A 1 277 ? 39.442 11.861 -23.597 1.00 63.34 277 SER A CA 1
ATOM 2103 C C . SER A 1 277 ? 39.987 11.692 -25.025 1.00 63.34 277 SER A C 1
ATOM 2105 O O . SER A 1 277 ? 39.448 10.878 -25.782 1.00 63.34 277 SER A O 1
ATOM 2107 N N . PRO A 1 278 ? 41.074 12.389 -25.421 1.00 56.53 278 PRO A N 1
ATOM 2108 C CA . PRO A 1 278 ? 41.677 12.259 -26.749 1.00 56.53 278 PRO A CA 1
ATOM 2109 C C . PRO A 1 278 ? 42.498 10.960 -26.887 1.00 56.53 278 PRO A C 1
ATOM 2111 O O . PRO A 1 278 ? 43.716 10.972 -27.069 1.00 56.53 278 PRO A O 1
ATOM 2114 N N . GLY A 1 279 ? 41.819 9.813 -26.809 1.00 56.84 279 GLY A N 1
ATOM 2115 C CA . GLY A 1 279 ? 42.359 8.511 -27.196 1.00 56.84 279 GLY A CA 1
ATOM 2116 C C . GLY A 1 279 ? 42.458 8.359 -28.725 1.00 56.84 279 GLY A C 1
ATOM 2117 O O . GLY A 1 279 ? 41.744 9.037 -29.465 1.00 56.84 279 GLY A O 1
ATOM 2118 N N . PRO A 1 280 ? 43.294 7.441 -29.245 1.00 51.31 280 PRO A N 1
ATOM 2119 C CA . PRO A 1 280 ? 43.663 7.380 -30.669 1.00 51.31 280 PRO A CA 1
ATOM 2120 C C . PRO A 1 280 ? 42.560 6.875 -31.628 1.00 51.31 280 PRO A C 1
ATOM 2122 O O . PRO A 1 280 ? 42.852 6.516 -32.767 1.00 51.31 280 PRO A O 1
ATOM 2125 N N . ASN A 1 281 ? 41.295 6.811 -31.201 1.00 52.69 281 ASN A N 1
ATOM 2126 C CA . ASN A 1 281 ? 40.227 6.090 -31.901 1.00 52.69 281 ASN A CA 1
ATOM 2127 C C . ASN A 1 281 ? 39.251 7.023 -32.650 1.00 52.69 281 ASN A C 1
ATOM 2129 O O . ASN A 1 281 ? 38.039 7.002 -32.433 1.00 52.69 281 ASN A O 1
ATOM 2133 N N . VAL A 1 282 ? 39.802 7.837 -33.561 1.00 54.88 282 VAL A N 1
ATOM 2134 C CA . VAL A 1 282 ? 39.088 8.831 -34.401 1.00 54.88 282 VAL A CA 1
ATOM 2135 C C . VAL A 1 282 ? 37.881 8.230 -35.154 1.00 54.88 282 VAL A C 1
ATOM 2137 O O . VAL A 1 282 ? 36.884 8.911 -35.408 1.00 54.88 282 VAL A O 1
ATOM 2140 N N . SER A 1 283 ? 37.935 6.931 -35.457 1.00 56.47 283 SER A N 1
ATOM 2141 C CA . SER A 1 283 ? 36.873 6.162 -36.118 1.00 56.47 283 SER A CA 1
ATOM 2142 C C . SER A 1 283 ? 35.581 6.027 -35.299 1.00 56.47 283 SER A C 1
ATOM 2144 O O . SER A 1 283 ? 34.508 5.888 -35.877 1.00 56.47 283 SER A O 1
ATOM 2146 N N . GLY A 1 284 ? 35.648 6.057 -33.962 1.00 56.91 284 GLY A N 1
ATOM 2147 C CA . GLY A 1 284 ? 34.455 5.919 -33.114 1.00 56.91 284 GLY A CA 1
ATOM 2148 C C . GLY A 1 284 ? 33.593 7.184 -33.106 1.00 56.91 284 GLY A C 1
ATOM 2149 O O . GLY A 1 284 ? 32.373 7.125 -33.252 1.00 56.91 284 GLY A O 1
ATOM 2150 N N . HIS A 1 285 ? 34.245 8.343 -33.007 1.00 55.88 285 HIS A N 1
ATOM 2151 C CA . HIS A 1 285 ? 33.574 9.642 -32.929 1.00 55.88 285 HIS A CA 1
ATOM 2152 C C . HIS A 1 285 ? 32.882 10.026 -34.251 1.00 55.88 285 HIS A C 1
ATOM 2154 O O . HIS A 1 285 ? 31.842 10.682 -34.246 1.00 55.88 285 HIS A O 1
ATOM 2160 N N . THR A 1 286 ? 33.442 9.575 -35.379 1.00 56.31 286 THR A N 1
ATOM 2161 C CA . THR A 1 286 ? 32.882 9.763 -36.727 1.00 56.31 286 THR A CA 1
ATOM 2162 C C . THR A 1 286 ? 31.746 8.791 -37.054 1.00 56.31 286 THR A C 1
ATOM 2164 O O . THR A 1 286 ? 30.874 9.147 -37.846 1.00 56.31 286 THR A O 1
ATOM 2167 N N . GLN A 1 287 ? 31.697 7.609 -36.427 1.00 55.22 287 GLN A N 1
ATOM 2168 C CA . GLN A 1 287 ? 30.548 6.703 -36.537 1.00 55.22 287 GLN A CA 1
ATOM 2169 C C . GLN A 1 287 ? 29.338 7.249 -35.765 1.00 55.22 287 GLN A C 1
ATOM 2171 O O . GLN A 1 287 ? 28.278 7.414 -36.356 1.00 55.22 287 GLN A O 1
ATOM 2176 N N . LEU A 1 288 ? 29.511 7.650 -34.498 1.00 56.34 288 LEU A N 1
ATOM 2177 C CA . LEU A 1 288 ? 28.429 8.258 -33.707 1.00 56.34 288 LEU A CA 1
ATOM 2178 C C . LEU A 1 288 ? 27.831 9.501 -34.383 1.00 56.34 288 LEU A C 1
ATOM 2180 O O . LEU A 1 288 ? 26.619 9.681 -34.381 1.00 56.34 288 LEU A O 1
ATOM 2184 N N . GLN A 1 289 ? 28.661 10.348 -35.001 1.00 56.12 289 GLN A N 1
ATOM 2185 C CA . GLN A 1 289 ? 28.166 11.528 -35.713 1.00 56.12 289 GLN A CA 1
ATOM 2186 C C . GLN A 1 289 ? 27.366 11.175 -36.982 1.00 56.12 289 GLN A C 1
ATOM 2188 O O . GLN A 1 289 ? 26.478 11.935 -37.364 1.00 56.12 289 GLN A O 1
ATOM 2193 N N . LYS A 1 290 ? 27.632 10.022 -37.614 1.00 55.31 290 LYS A N 1
ATOM 2194 C CA . LYS A 1 290 ? 26.792 9.477 -38.691 1.00 55.31 290 LYS A CA 1
ATOM 2195 C C . LYS A 1 290 ? 25.468 8.938 -38.162 1.00 55.31 290 LYS A C 1
ATOM 2197 O O . LYS A 1 290 ? 24.432 9.298 -38.701 1.00 55.31 290 LYS A O 1
ATOM 2202 N N . ASP A 1 291 ? 25.512 8.138 -37.101 1.00 55.91 291 ASP A N 1
ATOM 2203 C CA . ASP A 1 291 ? 24.338 7.464 -36.529 1.00 55.91 291 ASP A CA 1
ATOM 2204 C C . ASP A 1 291 ? 23.304 8.455 -35.936 1.00 55.91 291 ASP A C 1
ATOM 2206 O O . ASP A 1 291 ? 22.156 8.089 -35.708 1.00 55.91 291 ASP A O 1
ATOM 2210 N N . PHE A 1 292 ? 23.703 9.714 -35.704 1.00 54.69 292 PHE A N 1
ATOM 2211 C CA . PHE A 1 292 ? 22.841 10.844 -35.315 1.00 54.69 292 PHE A CA 1
ATOM 2212 C C . PHE A 1 292 ? 22.437 11.776 -36.485 1.00 54.69 292 PHE A C 1
ATOM 2214 O O . PHE A 1 292 ? 21.839 12.824 -36.240 1.00 54.69 292 PHE A O 1
ATOM 2221 N N . SER A 1 293 ? 22.784 11.438 -37.733 1.00 48.16 293 SER A N 1
ATOM 2222 C CA . SER A 1 293 ? 22.549 12.265 -38.935 1.00 48.16 293 SER A CA 1
ATOM 2223 C C . SER A 1 293 ? 21.678 11.588 -40.013 1.00 48.16 293 SER A C 1
ATOM 2225 O O . SER A 1 293 ? 21.597 12.110 -41.128 1.00 48.16 293 SER A O 1
ATOM 2227 N N . GLU A 1 294 ? 21.042 10.455 -39.695 1.00 39.78 294 GLU A N 1
ATOM 2228 C CA . GLU A 1 294 ? 20.005 9.773 -40.500 1.00 39.78 294 GLU A CA 1
ATOM 2229 C C . GLU A 1 294 ? 18.641 9.804 -39.782 1.00 39.78 294 GLU A C 1
ATOM 2231 O O . GLU A 1 294 ? 17.621 9.916 -40.500 1.00 39.78 294 GLU A O 1
#